Protein AF-R4URA1-F1 (afdb_monomer)

Sequence (269 aa):
MEIQQTHRKINRPLVSLALVGALVSITPQQSHAAFFTTVIIPAIVGGIATGTAAGTVSGLLGWGLKQAEEANKTPDKPEKVWRIQAGRGFNEFPNKEYDLYRSLLSSKIDGGWDWGNAARHYWVKGGQWNKLEVDMKDAVGTYKLSGLRNYTGGDLDVNMQKATLRLGQFNGNSFTSFKDSADRTTRVDFNAKNILIDNFLEINNRVGSGAGRKASSTVLTLQASEGITSGKNAEISLYDGATLNLASSSVKLMGNVWMGRLQYVGAYL

Organism: Helicobacter pylori (NCBI:txid210)

Secondary structure (DSSP, 8-state):
--------------------------------------------SEEEE--S-SSSHHHHHHHHHHHHHHHHPPPPPPS-EEEEE--TTSSS-TT-EEEHHHHTGGGTEEEEEETTTTEEEEEETT-TT-EEEEE-TT--SEEEE-----B--SEEEEEEEEEEEEE-SSS-EEE-----TT--EEEEEEEEEEEEE-SEEEESPPPTTSSSSPP-EEEEEEEEEEEEEE-TT-EEEEETTEEEEEEES-EE--SEEEEEE--STT---

Mean predicted aligned error: 11.61 Å

pLDDT: mean 78.41, std 25.23, range [24.77, 98.44]

Nearest PDB structures (foldseek):
  6nyf-assembly1_A  TM=9.888E-01  e=1.409E-23  Helicobacter pylori
  4nu2-assembly1_A  TM=2.533E-01  e=5.995E+00  Flavobacterium frigoris PS1
  3uyu-assembly1_A  TM=2.554E-01  e=6.630E+00  Leucosporidium sp. AY30

Radius of gyration: 20.63 Å; Cα contacts (8 Å, |Δi|>4): 636; chains: 1; bounding box: 45×83×51 Å

Foldseek 3Di:
DDDDDDDDDPPDPPPPDDDDFDFDDDDDDDDDDDDDPPPCPFRQRDKDAFDDDDDDPVRVVVRVVVVVVVVPDDAQQAPEEAEAEDDPPQQPDQADEEACCVPTVVVFKDWDADPQQRFIAIDGHPDQRAAYAYHQCNGHHEYEHADNEHHAHHEYHHAAAHYEYEQHDPHHHEHFHFDDPVLHEHEYEDAYQEYEQEAEYEYRAQGHQVRPTHTRAYEYEDHHAAEYEYDQHYEYAYAHRYMYTYHYPYYYYNYYYHHHPDRHPPPPD

InterPro domains:
  IPR003842 Vacuolating cytotoxin, beta-helical domain [PF02691] (87-269)
  IPR003842 Vacuolating cytotoxin, beta-helical domain [PR01656] (6-24)
  IPR003842 Vacuolating cytotoxin, beta-helical domain [PR01656] (34-60)
  IPR003842 Vacuolating cytotoxin, beta-helical domain [PR01656] (104-125)
  IPR003842 Vacuolating cytotoxin, beta-helical domain [PR01656] (155-180)
  IPR003842 Vacuolating cytotoxin, beta-helical domain [PR01656] (192-214)
  IPR003842 Vacuolating cytotoxin, beta-helical domain [PR01656] (219-246)
  IPR003842 Vacuolating cytotoxin, beta-helical domain [PR01656] (257-269)

Structure (mmCIF, N/CA/C/O backbone):
data_AF-R4URA1-F1
#
_entry.id   AF-R4URA1-F1
#
loop_
_atom_site.group_PDB
_atom_site.id
_atom_site.type_symbol
_atom_site.label_atom_id
_atom_site.label_alt_id
_atom_site.label_comp_id
_atom_site.label_asym_id
_atom_site.label_entity_id
_atom_site.label_seq_id
_atom_site.pdbx_PDB_ins_code
_atom_site.Cartn_x
_atom_site.Cartn_y
_atom_site.Cartn_z
_atom_site.occupancy
_atom_site.B_iso_or_equiv
_atom_site.auth_seq_id
_atom_site.auth_comp_id
_atom_site.auth_asym_id
_atom_site.auth_atom_id
_atom_site.pdbx_PDB_model_num
ATOM 1 N N . MET A 1 1 ? 6.337 -64.418 -15.451 1.00 40.88 1 MET A N 1
ATOM 2 C CA . MET A 1 1 ? 7.139 -63.245 -15.854 1.00 40.88 1 MET A CA 1
ATOM 3 C C . MET A 1 1 ? 6.404 -62.031 -15.305 1.00 40.88 1 MET A C 1
ATOM 5 O O . MET A 1 1 ? 5.444 -61.577 -15.911 1.00 40.88 1 MET A O 1
ATOM 9 N N . GLU A 1 2 ? 6.713 -61.655 -14.064 1.00 33.41 2 GLU A N 1
ATOM 10 C CA . GLU A 1 2 ? 6.005 -60.601 -13.327 1.00 33.41 2 GLU A CA 1
ATOM 11 C C . GLU A 1 2 ? 6.529 -59.223 -13.730 1.00 33.41 2 GLU A C 1
ATOM 13 O O . GLU A 1 2 ? 7.734 -58.975 -13.729 1.00 33.41 2 GLU A O 1
ATOM 18 N N . ILE A 1 3 ? 5.609 -58.327 -14.077 1.00 38.97 3 ILE A N 1
ATOM 19 C CA . ILE A 1 3 ? 5.895 -56.937 -14.421 1.00 38.97 3 ILE A CA 1
ATOM 20 C C . ILE A 1 3 ? 5.791 -56.128 -13.127 1.00 38.97 3 ILE A C 1
ATOM 22 O O . ILE A 1 3 ? 4.694 -55.892 -12.624 1.00 38.97 3 ILE A O 1
ATOM 26 N N . GLN A 1 4 ? 6.931 -55.707 -12.574 1.00 33.22 4 GLN A N 1
ATOM 27 C CA . GLN A 1 4 ? 6.948 -54.770 -11.453 1.00 33.22 4 GLN A CA 1
ATOM 28 C C . GLN A 1 4 ? 6.458 -53.387 -11.901 1.00 33.22 4 GLN A C 1
ATOM 30 O O . GLN A 1 4 ? 7.116 -52.697 -12.680 1.00 33.22 4 GLN A O 1
ATOM 35 N N . GLN A 1 5 ? 5.321 -52.954 -11.357 1.00 38.31 5 GLN A N 1
ATOM 36 C CA . GLN A 1 5 ? 4.883 -51.563 -11.411 1.00 38.31 5 GLN A CA 1
ATOM 37 C C . GLN A 1 5 ? 5.634 -50.748 -10.352 1.00 38.31 5 GLN A C 1
ATOM 39 O O . GLN A 1 5 ? 5.423 -50.898 -9.149 1.00 38.31 5 GLN A O 1
ATOM 44 N N . THR A 1 6 ? 6.518 -49.857 -10.793 1.00 33.16 6 THR A N 1
ATOM 45 C CA . THR A 1 6 ? 7.197 -48.897 -9.918 1.00 33.16 6 THR A CA 1
ATOM 46 C C . THR A 1 6 ? 6.274 -47.704 -9.654 1.00 33.16 6 THR A C 1
ATOM 48 O O . THR A 1 6 ? 6.106 -46.822 -10.495 1.00 33.16 6 THR A O 1
ATOM 51 N N . HIS A 1 7 ? 5.676 -47.646 -8.463 1.00 35.81 7 HIS A N 1
ATOM 52 C CA . HIS A 1 7 ? 4.976 -46.456 -7.979 1.00 35.81 7 HIS A CA 1
ATOM 53 C C . HIS A 1 7 ? 5.981 -45.315 -7.724 1.00 35.81 7 HIS A C 1
ATOM 55 O O . HIS A 1 7 ? 6.682 -45.302 -6.712 1.00 35.81 7 HIS A O 1
ATOM 61 N N . ARG A 1 8 ? 6.043 -44.313 -8.614 1.00 34.53 8 ARG A N 1
ATOM 62 C CA . ARG A 1 8 ? 6.726 -43.038 -8.326 1.00 34.53 8 ARG A CA 1
ATOM 63 C C . ARG A 1 8 ? 5.876 -42.207 -7.363 1.00 34.53 8 ARG A C 1
ATOM 65 O O . ARG A 1 8 ? 4.901 -41.571 -7.755 1.00 34.53 8 ARG A O 1
ATOM 72 N N . LYS A 1 9 ? 6.272 -42.202 -6.091 1.00 31.72 9 LYS A N 1
ATOM 73 C CA . LYS A 1 9 ? 5.779 -41.290 -5.050 1.00 31.72 9 LYS A CA 1
ATOM 74 C C . LYS A 1 9 ? 6.182 -39.855 -5.432 1.00 31.72 9 LYS A C 1
ATOM 76 O O . LYS A 1 9 ? 7.357 -39.504 -5.362 1.00 31.72 9 LYS A O 1
ATOM 81 N N . ILE A 1 10 ? 5.232 -39.029 -5.873 1.00 34.88 10 ILE A N 1
ATOM 82 C CA . ILE A 1 10 ? 5.455 -37.587 -6.048 1.00 34.88 10 ILE A CA 1
ATOM 83 C C . ILE A 1 10 ? 5.466 -36.968 -4.649 1.00 34.88 10 ILE A C 1
ATOM 85 O O . ILE A 1 10 ? 4.418 -36.668 -4.079 1.00 34.88 10 ILE A O 1
ATOM 89 N N . ASN A 1 11 ? 6.659 -36.800 -4.080 1.00 30.55 11 ASN A N 1
ATOM 90 C CA . ASN A 1 11 ? 6.848 -35.965 -2.901 1.00 30.55 11 ASN A CA 1
ATOM 91 C C . ASN A 1 11 ? 6.594 -34.509 -3.312 1.00 30.55 11 ASN A C 1
ATOM 93 O O . ASN A 1 11 ? 7.445 -33.873 -3.927 1.00 30.55 11 ASN A O 1
ATOM 97 N N . ARG A 1 12 ? 5.407 -33.981 -2.993 1.00 32.88 12 ARG A N 1
ATOM 98 C CA . ARG A 1 12 ? 5.168 -32.534 -2.971 1.00 32.88 12 ARG A CA 1
ATOM 99 C C . ARG A 1 12 ? 5.980 -31.961 -1.803 1.00 32.88 12 ARG A C 1
ATOM 101 O O . ARG A 1 12 ? 5.699 -32.356 -0.671 1.00 32.88 12 ARG A O 1
ATOM 108 N N . PRO A 1 13 ? 6.963 -31.070 -2.015 1.00 28.03 13 PRO A N 1
ATOM 109 C CA . PRO A 1 13 ? 7.591 -30.394 -0.896 1.00 28.03 13 PRO A CA 1
ATOM 110 C C . PRO A 1 13 ? 6.571 -29.407 -0.321 1.00 28.03 13 PRO A C 1
ATOM 112 O O . PRO A 1 13 ? 6.270 -28.375 -0.917 1.00 28.03 13 PRO A O 1
ATOM 115 N N . LEU A 1 14 ? 5.999 -29.750 0.832 1.00 28.39 14 LEU A N 1
ATOM 116 C CA . LEU A 1 14 ? 5.374 -28.777 1.720 1.00 28.39 14 LEU A CA 1
ATOM 117 C C . LEU A 1 14 ? 6.507 -27.902 2.269 1.00 28.39 14 LEU A C 1
ATOM 119 O O . LEU A 1 14 ? 7.195 -28.287 3.212 1.00 28.39 14 LEU A O 1
ATOM 123 N N . VAL A 1 15 ? 6.747 -26.754 1.637 1.00 26.84 15 VAL A N 1
ATOM 124 C CA . VAL A 1 15 ? 7.683 -25.747 2.146 1.00 26.84 15 VAL A CA 1
ATOM 125 C C . VAL A 1 15 ? 6.998 -25.033 3.309 1.00 26.84 15 VAL A C 1
ATOM 127 O O . VAL A 1 15 ? 6.263 -24.069 3.124 1.00 26.84 15 VAL A O 1
ATOM 130 N N . SER A 1 16 ? 7.202 -25.552 4.516 1.00 26.58 16 SER A N 1
ATOM 131 C CA . SER A 1 16 ? 6.921 -24.839 5.761 1.00 26.58 16 SER A CA 1
ATOM 132 C C . SER A 1 16 ? 8.149 -23.996 6.094 1.00 26.58 16 SER A C 1
ATOM 134 O O . SER A 1 16 ? 9.142 -24.540 6.574 1.00 26.58 16 SER A O 1
ATOM 136 N N . LEU A 1 17 ? 8.111 -22.690 5.817 1.00 32.09 17 LEU A N 1
ATOM 137 C CA . LEU A 1 17 ? 9.175 -21.769 6.222 1.00 32.09 17 LEU A CA 1
ATOM 138 C C . LEU A 1 17 ? 8.773 -21.061 7.521 1.00 32.09 17 LEU A C 1
ATOM 140 O O . LEU A 1 17 ? 7.713 -20.443 7.605 1.00 32.09 17 LEU A O 1
ATOM 144 N N . ALA A 1 18 ? 9.611 -21.226 8.542 1.00 30.00 18 ALA A N 1
ATOM 145 C CA . ALA A 1 18 ? 9.392 -20.748 9.897 1.00 30.00 18 ALA A CA 1
ATOM 146 C C . ALA A 1 18 ? 9.426 -19.213 9.980 1.00 30.00 18 ALA A C 1
ATOM 148 O O . ALA A 1 18 ? 10.325 -18.567 9.444 1.00 30.00 18 ALA A O 1
ATOM 149 N N . LEU A 1 19 ? 8.465 -18.648 10.712 1.00 28.17 19 LEU A N 1
ATOM 150 C CA . LEU A 1 19 ? 8.491 -17.267 11.181 1.00 28.17 19 LEU A CA 1
ATOM 151 C C . LEU A 1 19 ? 9.625 -17.134 12.211 1.00 28.17 19 LEU A C 1
ATOM 153 O O . LEU A 1 19 ? 9.475 -17.570 13.351 1.00 28.17 19 LEU A O 1
ATOM 157 N N . VAL A 1 20 ? 10.768 -16.571 11.819 1.00 28.72 20 VAL A N 1
ATOM 158 C CA . VAL A 1 20 ? 11.837 -16.219 12.765 1.00 28.72 20 VAL A CA 1
ATOM 159 C C . VAL A 1 20 ? 11.627 -14.771 13.189 1.00 28.72 20 VAL A C 1
ATOM 161 O O . VAL A 1 20 ? 11.927 -13.839 12.449 1.00 28.72 20 VAL A O 1
ATOM 164 N N . GLY A 1 21 ? 11.072 -14.597 14.388 1.00 28.28 21 GLY A N 1
ATOM 165 C CA . GLY A 1 21 ? 11.143 -13.334 15.109 1.00 28.28 21 GLY A CA 1
ATOM 166 C C . GLY A 1 21 ? 12.555 -13.130 15.654 1.00 28.28 21 GLY A C 1
ATOM 167 O O . GLY A 1 21 ? 13.117 -14.034 16.270 1.00 28.28 21 GLY A O 1
ATOM 168 N N . ALA A 1 22 ? 13.111 -11.938 15.460 1.00 25.92 22 ALA A N 1
ATOM 169 C CA . ALA A 1 22 ? 14.253 -11.464 16.226 1.00 25.92 22 ALA A CA 1
ATOM 170 C C . ALA A 1 22 ? 14.001 -10.008 16.633 1.00 25.92 22 ALA A C 1
ATOM 172 O O . ALA A 1 22 ? 13.867 -9.112 15.804 1.00 25.92 22 ALA A O 1
ATOM 173 N N . LEU A 1 23 ? 13.882 -9.835 17.944 1.00 28.58 23 LEU A N 1
ATOM 174 C CA . LEU A 1 23 ? 13.734 -8.596 18.688 1.00 28.58 23 LEU A CA 1
ATOM 175 C C . LEU A 1 23 ? 15.002 -7.735 18.533 1.00 28.58 23 LEU A C 1
ATOM 177 O O . LEU A 1 23 ? 16.099 -8.237 18.770 1.00 28.58 23 LEU A O 1
ATOM 181 N N . VAL A 1 24 ? 14.867 -6.436 18.254 1.00 27.09 24 VAL A N 1
ATOM 182 C CA . VAL A 1 24 ? 15.888 -5.449 18.646 1.00 27.09 24 VAL A CA 1
ATOM 183 C C . VAL A 1 24 ? 15.222 -4.422 19.551 1.00 27.09 24 VAL A C 1
ATOM 185 O O . VAL A 1 24 ? 14.517 -3.517 19.114 1.00 27.09 24 VAL A O 1
ATOM 188 N N . SER A 1 25 ? 15.424 -4.618 20.850 1.00 28.67 25 SER A N 1
ATOM 189 C CA . SER A 1 25 ? 15.178 -3.630 21.892 1.00 28.67 25 SER A CA 1
ATOM 190 C C . SER A 1 25 ? 16.262 -2.555 21.846 1.00 28.67 25 SER A C 1
ATOM 192 O O . SER A 1 25 ? 17.445 -2.886 21.910 1.00 28.67 25 SER A O 1
ATOM 194 N N . ILE A 1 26 ? 15.878 -1.282 21.852 1.00 29.59 26 ILE A N 1
ATOM 195 C CA . ILE A 1 26 ? 16.760 -0.201 22.304 1.00 29.59 26 ILE A CA 1
ATOM 196 C C . ILE A 1 26 ? 15.977 0.650 23.303 1.00 29.59 26 ILE A C 1
ATOM 198 O O . ILE A 1 26 ? 15.058 1.382 22.944 1.00 29.59 26 ILE A O 1
ATOM 202 N N . THR A 1 27 ? 16.298 0.482 24.586 1.00 31.23 27 THR A N 1
ATOM 203 C CA . THR A 1 27 ? 15.882 1.372 25.678 1.00 31.23 27 THR A CA 1
ATOM 204 C C . THR A 1 27 ? 16.497 2.769 25.509 1.00 31.23 27 THR A C 1
ATOM 206 O O . THR A 1 27 ? 17.572 2.891 24.920 1.00 31.23 27 THR A O 1
ATOM 209 N N . PRO A 1 28 ? 15.849 3.831 26.027 1.00 28.88 28 PRO A N 1
ATOM 210 C CA . PRO A 1 28 ? 16.211 5.210 25.731 1.00 28.88 28 PRO A CA 1
ATOM 211 C C . PRO A 1 28 ? 17.419 5.640 26.565 1.00 28.88 28 PRO A C 1
ATOM 213 O O . PRO A 1 28 ? 17.362 5.642 27.793 1.00 28.88 28 PRO A O 1
ATOM 216 N N . GLN A 1 29 ? 18.503 6.058 25.917 1.00 25.94 29 GLN A N 1
ATOM 217 C CA . GLN A 1 29 ? 19.538 6.810 26.613 1.00 25.94 29 GLN A CA 1
ATOM 218 C C . GLN A 1 29 ? 19.063 8.260 26.733 1.00 25.94 29 GLN A C 1
ATOM 220 O O . GLN A 1 29 ? 19.018 9.000 25.752 1.00 25.94 29 GLN A O 1
ATOM 225 N N . GLN A 1 30 ? 18.645 8.643 27.941 1.00 34.38 30 GLN A N 1
ATOM 226 C CA . GLN A 1 30 ? 18.434 10.040 28.298 1.00 34.38 30 GLN A CA 1
ATOM 227 C C . GLN A 1 30 ? 19.773 10.783 28.258 1.00 34.38 30 GLN A C 1
ATOM 229 O O . GLN A 1 30 ? 20.695 10.462 29.006 1.00 34.38 30 GLN A O 1
ATOM 234 N N . SER A 1 31 ? 19.839 11.836 27.455 1.00 27.91 31 SER A N 1
ATOM 235 C CA . SER A 1 31 ? 20.699 12.986 27.710 1.00 27.91 31 SER A CA 1
ATOM 236 C C . SER A 1 31 ? 20.006 14.242 27.184 1.00 27.91 31 SER A C 1
ATOM 238 O O . SER A 1 31 ? 19.417 14.272 26.105 1.00 27.91 31 SER A O 1
ATOM 240 N N . HIS A 1 32 ? 19.974 15.253 28.045 1.00 30.02 32 HIS A N 1
ATOM 241 C CA . HIS A 1 32 ? 19.229 16.488 27.874 1.00 30.02 32 HIS A CA 1
ATOM 242 C C . HIS A 1 32 ? 19.799 17.376 26.754 1.00 30.02 32 HIS A C 1
ATOM 244 O O . HIS A 1 32 ? 21.007 17.446 26.556 1.00 30.02 32 HIS A O 1
ATOM 250 N N . ALA A 1 33 ? 18.884 18.135 26.139 1.00 30.92 33 ALA A N 1
ATOM 251 C CA . ALA A 1 33 ? 19.102 19.356 25.360 1.00 30.92 33 ALA A CA 1
ATOM 252 C C . ALA A 1 33 ? 19.703 19.223 23.945 1.00 30.92 33 ALA A C 1
ATOM 254 O O . ALA A 1 33 ? 20.820 19.648 23.682 1.00 30.92 33 ALA A O 1
ATOM 255 N N . ALA A 1 34 ? 18.872 18.779 22.998 1.00 24.97 34 ALA A N 1
ATOM 256 C CA . ALA A 1 34 ? 18.704 19.427 21.692 1.00 24.97 34 ALA A CA 1
ATOM 257 C C . ALA A 1 34 ? 17.418 18.880 21.053 1.00 24.97 34 ALA A C 1
ATOM 259 O O . ALA A 1 34 ? 17.307 17.687 20.787 1.00 24.97 34 ALA A O 1
ATOM 260 N N . PHE A 1 35 ? 16.423 19.745 20.848 1.00 28.00 35 PHE A N 1
ATOM 261 C CA . PHE A 1 35 ? 15.197 19.424 20.119 1.00 28.00 35 PHE A CA 1
ATOM 262 C C . PHE A 1 35 ? 15.542 19.101 18.657 1.00 28.00 35 PHE A C 1
ATOM 264 O O . PHE A 1 35 ? 15.593 19.987 17.810 1.00 28.00 35 PHE A O 1
ATOM 271 N N . PHE A 1 36 ? 15.754 17.824 18.357 1.00 24.77 36 PHE A N 1
ATOM 272 C CA . PHE A 1 36 ? 15.589 17.275 17.020 1.00 24.77 36 PHE A CA 1
ATOM 273 C C . PHE A 1 36 ? 14.474 16.247 17.098 1.00 24.77 36 PHE A C 1
ATOM 275 O O . PHE A 1 36 ? 14.461 15.389 17.976 1.00 24.77 36 PHE A O 1
ATOM 282 N N . THR A 1 37 ? 13.500 16.394 16.209 1.00 25.14 37 THR A N 1
ATOM 283 C CA . THR A 1 37 ? 12.377 15.483 16.021 1.00 25.14 37 THR A CA 1
ATOM 284 C C . THR A 1 37 ? 12.911 14.081 15.755 1.00 25.14 37 THR A C 1
ATOM 286 O O . THR A 1 37 ? 13.259 13.745 14.624 1.00 25.14 37 THR A O 1
ATOM 289 N N . THR A 1 38 ? 13.008 13.278 16.810 1.00 25.20 38 THR A N 1
ATOM 290 C CA . THR A 1 38 ? 13.304 11.855 16.731 1.00 25.20 38 THR A CA 1
ATOM 291 C C . THR A 1 38 ? 12.223 11.228 15.864 1.00 25.20 38 THR A C 1
ATOM 293 O O . THR A 1 38 ? 11.054 11.194 16.248 1.00 25.20 38 THR A O 1
ATOM 296 N N . VAL A 1 39 ? 12.597 10.793 14.660 1.00 26.36 39 VAL A N 1
ATOM 297 C CA . VAL A 1 39 ? 11.764 9.928 13.828 1.00 26.36 39 VAL A CA 1
ATOM 298 C C . VAL A 1 39 ? 11.547 8.667 14.654 1.00 26.36 39 VAL A C 1
ATOM 300 O O . VAL A 1 39 ? 12.457 7.859 14.824 1.00 26.36 39 VAL A O 1
ATOM 303 N N . ILE A 1 40 ? 10.372 8.565 15.273 1.00 29.06 40 ILE A N 1
ATOM 304 C CA . ILE A 1 40 ? 9.958 7.388 16.026 1.00 29.06 40 ILE A CA 1
ATOM 305 C C . ILE A 1 40 ? 9.781 6.291 14.984 1.00 29.06 40 ILE A C 1
ATOM 307 O O . ILE A 1 40 ? 8.731 6.206 14.357 1.00 29.06 40 ILE A O 1
ATOM 311 N N . ILE A 1 41 ? 10.819 5.485 14.768 1.00 32.91 41 ILE A N 1
ATOM 312 C CA . ILE A 1 41 ? 10.675 4.175 14.141 1.00 32.91 41 ILE A CA 1
ATOM 313 C C . ILE A 1 41 ? 9.882 3.355 15.164 1.00 32.91 41 ILE A C 1
ATOM 315 O O . ILE A 1 41 ? 10.413 3.076 16.244 1.00 32.91 41 ILE A O 1
ATOM 319 N N . PRO A 1 42 ? 8.599 3.026 14.925 1.00 31.44 42 PRO A N 1
ATOM 320 C CA . PRO A 1 42 ? 7.887 2.150 15.836 1.00 31.44 42 PRO A CA 1
ATOM 321 C C . PRO A 1 42 ? 8.611 0.807 15.838 1.00 31.44 42 PRO A C 1
ATOM 323 O O . PRO A 1 42 ? 9.020 0.340 14.777 1.00 31.44 42 PRO A O 1
ATOM 326 N N . ALA A 1 43 ? 8.776 0.200 17.013 1.00 32.31 43 ALA A N 1
ATOM 327 C CA . ALA A 1 43 ? 9.368 -1.124 17.159 1.00 32.31 43 ALA A CA 1
ATOM 328 C C . ALA A 1 43 ? 8.730 -2.095 16.147 1.00 32.31 43 ALA A C 1
ATOM 330 O O . ALA A 1 43 ? 7.554 -2.447 16.262 1.00 32.31 43 ALA A O 1
ATOM 331 N N . ILE A 1 44 ? 9.490 -2.464 15.113 1.00 40.34 44 ILE A N 1
ATOM 332 C CA . ILE A 1 44 ? 9.059 -3.399 14.077 1.00 40.34 44 ILE A CA 1
ATOM 333 C C . ILE A 1 44 ? 8.986 -4.769 14.747 1.00 40.34 44 ILE A C 1
ATOM 335 O O . ILE A 1 44 ? 10.002 -5.319 15.162 1.00 40.34 44 ILE A O 1
ATOM 339 N N . VAL A 1 45 ? 7.773 -5.303 14.892 1.00 34.66 45 VAL A N 1
ATOM 340 C CA . VAL A 1 45 ? 7.538 -6.612 15.527 1.00 34.66 45 VAL A CA 1
ATOM 341 C C . VAL A 1 45 ? 7.822 -7.757 14.538 1.00 34.66 45 VAL A C 1
ATOM 343 O O . VAL A 1 45 ? 8.122 -8.874 14.951 1.00 34.66 45 VAL A O 1
ATOM 346 N N . GLY A 1 46 ? 7.828 -7.473 13.230 1.00 40.38 46 GLY A N 1
ATOM 347 C CA . GLY A 1 46 ? 8.354 -8.357 12.191 1.00 40.38 46 GLY A CA 1
ATOM 348 C C . GLY A 1 46 ? 8.442 -7.658 10.832 1.00 40.38 46 GLY A C 1
ATOM 349 O O . GLY A 1 46 ? 7.521 -6.940 10.445 1.00 40.38 46 GLY A O 1
ATOM 350 N N . GLY A 1 47 ? 9.550 -7.861 10.115 1.00 39.88 47 GLY A N 1
ATOM 351 C CA . GLY A 1 47 ? 9.762 -7.373 8.749 1.00 39.88 47 GLY A CA 1
ATOM 352 C C . GLY A 1 47 ? 10.085 -8.536 7.812 1.00 39.88 47 GLY A C 1
ATOM 353 O O . GLY A 1 47 ? 10.981 -9.328 8.098 1.00 39.88 47 GLY A O 1
ATOM 354 N N . ILE A 1 48 ? 9.353 -8.658 6.707 1.00 54.25 48 ILE A N 1
ATOM 355 C CA . ILE A 1 48 ? 9.593 -9.658 5.662 1.00 54.25 48 ILE A CA 1
ATOM 356 C C . ILE A 1 48 ? 10.205 -8.938 4.463 1.00 54.25 48 ILE A C 1
ATOM 358 O O . ILE A 1 48 ? 9.510 -8.174 3.803 1.00 54.25 48 ILE A O 1
ATOM 362 N N . ALA A 1 49 ? 11.478 -9.191 4.169 1.00 49.75 49 ALA A N 1
ATOM 363 C CA . ALA A 1 49 ? 12.142 -8.717 2.954 1.00 49.75 49 ALA A CA 1
ATOM 364 C C . ALA A 1 49 ? 12.364 -9.884 1.980 1.00 49.75 49 ALA A C 1
ATOM 366 O O . ALA A 1 49 ? 12.534 -11.027 2.408 1.00 49.75 49 ALA A O 1
ATOM 367 N N . THR A 1 50 ? 12.392 -9.628 0.673 1.00 50.62 50 THR A N 1
ATOM 368 C CA . THR A 1 50 ? 12.706 -10.645 -0.352 1.00 50.62 50 THR A CA 1
ATOM 369 C C . THR A 1 50 ? 14.003 -10.324 -1.097 1.00 50.62 50 THR A C 1
ATOM 371 O O . THR A 1 50 ? 14.213 -9.177 -1.479 1.00 50.62 50 THR A O 1
ATOM 374 N N . GLY A 1 51 ? 14.837 -11.341 -1.360 1.00 42.66 51 GLY A N 1
ATOM 375 C CA . GLY A 1 51 ? 16.050 -11.235 -2.181 1.00 42.66 51 GLY A CA 1
ATOM 376 C C . GLY A 1 51 ? 16.666 -12.606 -2.513 1.00 42.66 51 GLY A C 1
ATOM 377 O O . GLY A 1 51 ? 16.660 -13.497 -1.672 1.00 42.66 51 GLY A O 1
ATOM 378 N N . THR A 1 52 ? 17.135 -12.762 -3.760 1.00 38.06 52 THR A N 1
ATOM 379 C CA . THR A 1 52 ? 17.916 -13.872 -4.376 1.00 38.06 52 THR A CA 1
ATOM 380 C C . THR A 1 52 ? 18.019 -15.226 -3.637 1.00 38.06 52 THR A C 1
ATOM 382 O O . THR A 1 52 ? 18.852 -15.398 -2.754 1.00 38.06 52 THR A O 1
ATOM 385 N N . ALA A 1 53 ? 17.233 -16.182 -4.156 1.00 41.50 53 ALA A N 1
ATOM 386 C CA . ALA A 1 53 ? 17.350 -17.651 -4.199 1.00 41.50 53 ALA A CA 1
ATOM 387 C C . ALA A 1 53 ? 17.647 -18.468 -2.917 1.00 41.50 53 ALA A C 1
ATOM 389 O O . ALA A 1 53 ? 18.682 -18.378 -2.261 1.00 41.50 53 ALA A O 1
ATOM 390 N N . ALA A 1 54 ? 16.719 -19.391 -2.662 1.00 38.34 54 ALA A N 1
ATOM 391 C CA . ALA A 1 54 ? 16.681 -20.348 -1.569 1.00 38.34 54 ALA A CA 1
ATOM 392 C C . ALA A 1 54 ? 17.786 -21.426 -1.617 1.00 38.34 54 ALA A C 1
ATOM 394 O O . ALA A 1 54 ? 18.113 -21.954 -2.678 1.00 38.34 54 ALA A O 1
ATOM 395 N N . GLY A 1 55 ? 18.256 -21.839 -0.431 1.00 40.06 55 GLY A N 1
ATOM 396 C CA . GLY A 1 55 ? 18.791 -23.189 -0.188 1.00 40.06 55 GLY A CA 1
ATOM 397 C C . GLY A 1 55 ? 20.273 -23.319 0.177 1.00 40.06 55 GLY A C 1
ATOM 398 O O . GLY A 1 55 ? 20.689 -24.411 0.554 1.00 40.06 55 GLY A O 1
ATOM 399 N N . THR A 1 56 ? 21.073 -22.252 0.117 1.00 42.12 56 THR A N 1
ATOM 400 C CA . THR A 1 56 ? 22.498 -22.284 0.503 1.00 42.12 56 THR A CA 1
ATOM 401 C C . THR A 1 56 ? 22.800 -21.254 1.591 1.00 42.12 56 THR A C 1
ATOM 403 O O . THR A 1 56 ? 22.143 -20.217 1.677 1.00 42.12 56 THR A O 1
ATOM 406 N N . VAL A 1 57 ? 23.816 -21.517 2.422 1.00 42.78 57 VAL A N 1
ATOM 407 C CA . VAL A 1 57 ? 24.299 -20.571 3.451 1.00 42.78 57 VAL A CA 1
ATOM 408 C C . VAL A 1 57 ? 24.633 -19.206 2.822 1.00 42.78 57 VAL A C 1
ATOM 410 O O . VAL A 1 57 ? 24.337 -18.168 3.405 1.00 42.78 57 VAL A O 1
ATOM 413 N N . SER A 1 58 ? 25.146 -19.194 1.586 1.00 46.66 58 SER A N 1
ATOM 414 C CA . SER A 1 58 ? 25.424 -17.979 0.809 1.00 46.66 58 SER A CA 1
ATOM 415 C C . SER A 1 58 ? 24.168 -17.194 0.408 1.00 46.66 58 SER A C 1
ATOM 417 O O . SER A 1 58 ? 24.206 -15.967 0.417 1.00 46.66 58 SER A O 1
ATOM 419 N N . GLY A 1 59 ? 23.052 -17.865 0.098 1.00 55.38 59 GLY A N 1
ATOM 420 C CA . GLY A 1 59 ? 21.773 -17.206 -0.199 1.00 55.38 59 GLY A CA 1
ATOM 421 C C . GLY A 1 59 ? 21.173 -16.512 1.026 1.00 55.38 59 GLY A C 1
ATOM 422 O O . GLY A 1 59 ? 20.711 -15.379 0.930 1.00 55.38 59 GLY A O 1
ATOM 423 N N . LEU A 1 60 ? 21.272 -17.136 2.206 1.00 55.28 60 LEU A N 1
ATOM 424 C CA . LEU A 1 60 ? 20.847 -16.529 3.476 1.00 55.28 60 LEU A CA 1
ATOM 425 C C . LEU A 1 60 ? 21.717 -15.326 3.869 1.00 55.28 60 LEU A C 1
ATOM 427 O O . LEU A 1 60 ? 21.189 -14.321 4.336 1.00 55.28 60 LEU A O 1
ATOM 431 N N . LEU A 1 61 ? 23.033 -15.398 3.639 1.00 54.81 61 LEU A N 1
ATOM 432 C CA . LEU A 1 61 ? 23.941 -14.264 3.843 1.00 54.81 61 LEU A CA 1
ATOM 433 C C . LEU A 1 61 ? 23.638 -13.116 2.869 1.00 54.81 61 LEU A C 1
ATOM 435 O O . LEU 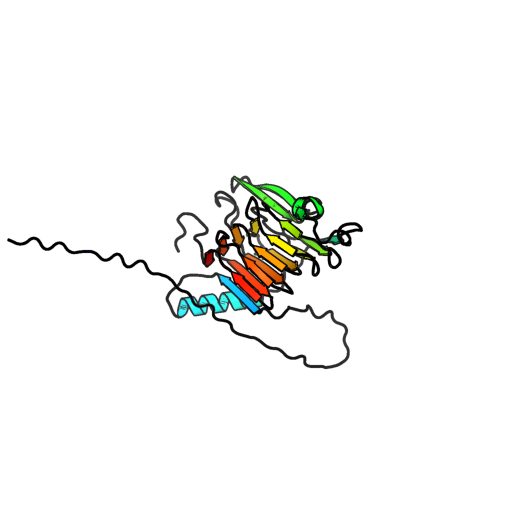A 1 61 ? 23.567 -11.965 3.288 1.00 54.81 61 LEU A O 1
ATOM 439 N N . GLY A 1 62 ? 23.401 -13.421 1.589 1.00 61.88 62 GLY A N 1
ATOM 440 C CA . GLY A 1 62 ? 23.014 -12.426 0.586 1.00 61.88 62 GLY A CA 1
ATOM 441 C C . GLY A 1 62 ? 21.665 -11.767 0.888 1.00 61.88 62 GLY A C 1
ATOM 442 O O . GLY A 1 62 ? 21.525 -10.555 0.740 1.00 61.88 62 GLY A O 1
ATOM 443 N N . TRP A 1 63 ? 20.690 -12.542 1.366 1.00 63.66 63 TRP A N 1
ATOM 444 C CA . TRP A 1 63 ? 19.409 -12.027 1.845 1.00 63.66 63 TRP A CA 1
ATOM 445 C C . TRP A 1 63 ? 19.575 -11.129 3.077 1.00 63.66 63 TRP A C 1
ATOM 447 O O . TRP A 1 63 ? 19.052 -10.018 3.087 1.00 63.66 63 TRP A O 1
ATOM 457 N N . GLY A 1 64 ? 20.349 -11.565 4.077 1.00 57.56 64 GLY A N 1
ATOM 458 C CA . GLY A 1 64 ? 20.600 -10.788 5.294 1.00 57.56 64 GLY A CA 1
ATOM 459 C C . GLY A 1 64 ? 21.323 -9.467 5.018 1.00 57.56 64 GLY A C 1
ATOM 460 O O . GLY A 1 64 ? 20.963 -8.441 5.588 1.00 57.56 64 GLY A O 1
ATOM 461 N N . LEU A 1 65 ? 22.288 -9.464 4.091 1.00 65.94 65 LEU A N 1
ATOM 462 C CA . LEU A 1 65 ? 22.968 -8.246 3.638 1.00 65.94 65 LEU A CA 1
ATOM 4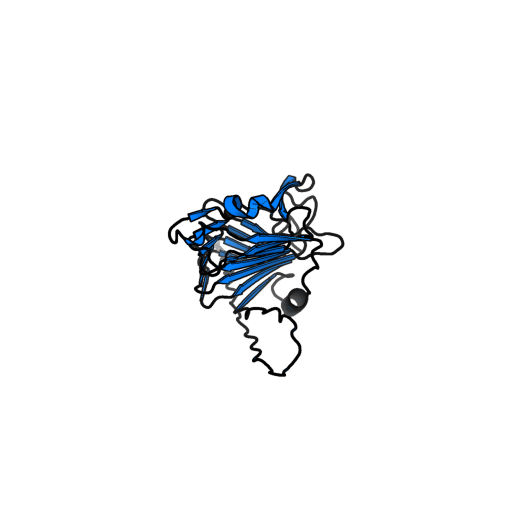63 C C . LEU A 1 65 ? 22.006 -7.285 2.932 1.00 65.94 65 LEU A C 1
ATOM 465 O O . LEU A 1 65 ? 21.979 -6.110 3.281 1.00 65.94 65 LEU A O 1
ATOM 469 N N . LYS A 1 66 ? 21.177 -7.778 2.002 1.00 67.44 66 LYS A N 1
ATOM 470 C CA . LYS A 1 66 ? 20.167 -6.955 1.313 1.00 67.44 66 LYS A CA 1
ATOM 471 C C . LYS A 1 66 ? 19.122 -6.394 2.271 1.00 67.44 66 LYS A C 1
ATOM 473 O O . LYS A 1 66 ? 18.734 -5.240 2.142 1.00 67.44 66 LYS A O 1
ATOM 478 N N . GLN A 1 67 ? 18.679 -7.192 3.242 1.00 67.06 67 GLN A N 1
ATOM 479 C CA . GLN A 1 67 ? 17.743 -6.729 4.260 1.00 67.06 67 GLN A CA 1
ATOM 480 C C . GLN A 1 67 ? 18.374 -5.634 5.127 1.00 67.06 67 GLN A C 1
ATOM 482 O O . GLN A 1 67 ? 17.723 -4.629 5.393 1.00 67.06 67 GLN A O 1
ATOM 487 N N . ALA A 1 68 ? 19.632 -5.801 5.543 1.00 64.62 68 ALA A N 1
ATOM 488 C CA . ALA A 1 68 ? 20.354 -4.781 6.296 1.00 64.62 68 ALA A CA 1
ATOM 489 C C . ALA A 1 68 ? 20.587 -3.509 5.465 1.00 64.62 68 ALA A C 1
ATOM 491 O O . ALA A 1 68 ? 20.466 -2.407 5.990 1.00 64.62 68 ALA A O 1
ATOM 492 N N . GLU A 1 69 ? 20.893 -3.641 4.175 1.00 69.50 69 GLU A N 1
ATOM 493 C CA . GLU A 1 69 ? 21.055 -2.514 3.255 1.00 69.50 69 GLU A CA 1
ATOM 494 C C . GLU A 1 69 ? 19.746 -1.730 3.085 1.00 69.50 69 GLU A C 1
ATOM 496 O O . GLU A 1 69 ? 19.726 -0.521 3.306 1.00 69.50 69 GLU A O 1
ATOM 501 N N . GLU A 1 70 ? 18.638 -2.412 2.780 1.00 68.56 70 GLU A N 1
ATOM 502 C CA . GLU A 1 70 ? 17.308 -1.799 2.654 1.00 68.56 70 GLU A CA 1
ATOM 503 C C . GLU A 1 70 ? 16.841 -1.168 3.976 1.00 68.56 70 GLU A C 1
ATOM 505 O O . GLU A 1 70 ? 16.339 -0.044 3.975 1.00 68.56 70 GLU A O 1
ATOM 510 N N . ALA A 1 71 ? 17.053 -1.836 5.116 1.00 67.75 71 ALA A N 1
ATOM 511 C CA . ALA A 1 71 ? 16.684 -1.307 6.431 1.00 67.75 71 ALA A CA 1
ATOM 512 C C . ALA A 1 71 ? 17.492 -0.058 6.825 1.00 67.75 71 ALA A C 1
ATOM 514 O O . ALA A 1 71 ? 16.979 0.805 7.537 1.00 67.75 71 ALA A O 1
ATOM 515 N N . ASN A 1 72 ? 18.737 0.051 6.354 1.00 66.38 72 ASN A N 1
ATOM 516 C CA . ASN A 1 72 ? 19.612 1.193 6.618 1.00 66.38 72 ASN A CA 1
ATOM 517 C C . ASN A 1 72 ? 19.517 2.290 5.543 1.00 66.38 72 ASN A C 1
ATOM 519 O O . ASN A 1 72 ? 20.116 3.357 5.708 1.00 66.38 72 ASN A O 1
ATOM 523 N N . LYS A 1 73 ? 18.776 2.065 4.450 1.00 74.25 73 LYS A N 1
ATOM 524 C CA . LYS A 1 73 ? 18.600 3.051 3.380 1.00 74.25 73 LYS A CA 1
ATOM 525 C C . LYS A 1 73 ? 17.745 4.211 3.881 1.00 74.25 73 LYS A C 1
ATOM 527 O O . LYS A 1 73 ? 16.568 4.049 4.215 1.00 74.25 73 LYS A O 1
ATOM 532 N N . THR A 1 74 ? 18.322 5.410 3.885 1.00 77.12 74 THR A N 1
ATOM 533 C CA . THR A 1 74 ? 17.587 6.632 4.217 1.00 77.12 74 THR A CA 1
ATOM 534 C C . THR A 1 74 ? 16.417 6.832 3.246 1.00 77.12 74 THR A C 1
ATOM 536 O O . THR A 1 74 ? 16.562 6.568 2.048 1.00 77.12 74 THR A O 1
ATOM 539 N N . PRO A 1 75 ? 15.241 7.284 3.727 1.00 82.06 75 PRO A N 1
ATOM 540 C CA . PRO A 1 75 ? 14.148 7.655 2.843 1.00 82.06 75 PRO A CA 1
ATOM 541 C C . PRO A 1 75 ? 14.580 8.671 1.791 1.00 82.06 75 PRO A C 1
ATOM 543 O O . PRO A 1 75 ? 15.294 9.632 2.095 1.00 82.06 75 PRO A O 1
ATOM 546 N N . ASP A 1 76 ? 14.139 8.447 0.556 1.00 84.94 76 ASP A N 1
ATOM 547 C CA . ASP A 1 76 ? 14.408 9.348 -0.555 1.00 84.94 76 ASP A CA 1
ATOM 548 C C . ASP A 1 76 ? 13.804 10.723 -0.246 1.00 84.94 76 ASP A C 1
ATOM 550 O O . ASP A 1 76 ? 12.653 10.832 0.177 1.00 84.94 76 ASP A O 1
ATOM 554 N N . LYS A 1 77 ? 14.570 11.803 -0.439 1.00 90.12 77 LYS A N 1
ATOM 555 C CA . LYS A 1 77 ? 14.059 13.155 -0.185 1.00 90.12 77 LYS A CA 1
ATOM 556 C C . LYS A 1 77 ? 12.982 13.491 -1.230 1.00 90.12 77 LYS A C 1
ATOM 558 O O . LYS A 1 77 ? 13.327 13.581 -2.412 1.00 90.12 77 LYS A O 1
ATOM 563 N N . PRO A 1 78 ? 11.718 13.735 -0.832 1.00 92.62 78 PRO A N 1
ATOM 564 C CA . PRO A 1 78 ? 10.675 14.080 -1.786 1.00 92.62 78 PRO A CA 1
ATOM 565 C C . PRO A 1 78 ? 10.885 15.500 -2.320 1.00 92.62 78 PRO A C 1
ATOM 567 O O . PRO A 1 78 ? 11.280 16.397 -1.570 1.00 92.62 78 PRO A O 1
ATOM 570 N N . GLU A 1 79 ? 10.572 15.736 -3.596 1.00 94.69 79 GLU A N 1
ATOM 571 C CA . GLU A 1 79 ? 10.606 17.103 -4.146 1.00 94.69 79 GLU A CA 1
ATOM 572 C C . GLU A 1 79 ? 9.460 17.950 -3.590 1.00 94.69 79 GLU A C 1
ATOM 574 O O . GLU A 1 79 ? 9.623 19.138 -3.302 1.00 94.69 79 GLU A O 1
ATOM 579 N N . LYS A 1 80 ? 8.292 17.329 -3.401 1.00 96.88 80 LYS A N 1
ATOM 580 C CA . LYS A 1 80 ? 7.111 17.974 -2.840 1.00 96.88 80 LYS A CA 1
ATOM 581 C C . LYS A 1 80 ? 6.383 17.061 -1.870 1.00 96.88 80 LYS A C 1
ATOM 583 O O . LYS A 1 80 ? 6.215 15.872 -2.125 1.00 96.88 80 LYS A O 1
ATOM 588 N N . VAL A 1 81 ? 5.876 17.658 -0.792 1.00 97.69 81 VAL A N 1
ATOM 589 C CA . VAL A 1 81 ? 5.009 16.987 0.181 1.00 97.69 81 VAL A CA 1
ATOM 590 C C . VAL A 1 81 ? 3.600 17.561 0.087 1.00 97.69 81 VAL A C 1
ATOM 592 O O . VAL A 1 81 ? 3.368 18.741 0.361 1.00 97.69 81 VAL A O 1
ATOM 595 N N . TRP A 1 82 ? 2.651 16.726 -0.318 1.00 97.75 82 TRP A N 1
ATOM 596 C CA . TRP A 1 82 ? 1.226 17.016 -0.287 1.00 97.75 82 TRP A CA 1
ATOM 597 C C . TRP A 1 82 ? 0.640 16.585 1.047 1.00 97.75 82 TRP A C 1
ATOM 599 O O . TRP A 1 82 ? 0.979 15.524 1.558 1.00 97.75 82 TRP A O 1
ATOM 609 N N . ARG A 1 83 ? -0.270 17.395 1.590 1.00 97.12 83 ARG A N 1
ATOM 610 C CA . ARG A 1 83 ? -0.947 17.099 2.851 1.00 97.12 83 ARG A CA 1
ATOM 611 C C . ARG A 1 83 ? -2.451 17.132 2.675 1.00 97.12 83 ARG A C 1
ATOM 613 O O . ARG A 1 83 ? -2.980 18.047 2.041 1.00 97.12 83 ARG A O 1
ATOM 620 N N . ILE A 1 84 ? -3.116 16.138 3.241 1.00 93.88 84 ILE A N 1
ATOM 621 C CA . ILE A 1 84 ? -4.564 16.079 3.392 1.00 93.88 84 ILE A CA 1
ATOM 622 C C . ILE A 1 84 ? -4.843 15.942 4.880 1.00 93.88 84 ILE A C 1
ATOM 624 O O . ILE A 1 84 ? -4.302 15.059 5.535 1.00 93.88 84 ILE A O 1
ATOM 628 N N . GLN A 1 85 ? -5.712 16.797 5.401 1.00 90.44 85 GLN A N 1
ATOM 629 C CA . GLN A 1 85 ? -6.257 16.646 6.740 1.00 90.44 85 GLN A CA 1
ATOM 630 C C . GLN A 1 85 ? -7.731 16.278 6.599 1.00 90.44 85 GLN A C 1
ATOM 632 O O . GLN A 1 85 ? -8.481 16.989 5.924 1.00 90.44 85 GLN A O 1
ATOM 637 N N . ALA A 1 86 ? -8.147 15.158 7.189 1.00 81.44 86 ALA A N 1
ATOM 638 C CA . ALA A 1 86 ? -9.557 14.791 7.197 1.00 81.44 86 ALA A CA 1
ATOM 639 C C . ALA A 1 86 ? -10.350 15.835 8.003 1.00 81.44 86 ALA A C 1
ATOM 641 O O . ALA A 1 86 ? -10.058 16.094 9.169 1.00 81.44 86 ALA A O 1
ATOM 642 N N . GLY A 1 87 ? -11.323 16.476 7.350 1.00 73.38 87 GLY A N 1
ATOM 643 C CA . GLY A 1 87 ? -12.161 17.514 7.954 1.00 73.38 87 GLY A CA 1
ATOM 644 C C . GLY A 1 87 ? -13.270 16.966 8.861 1.00 73.38 87 GLY A C 1
ATOM 645 O O . GLY A 1 87 ? -13.380 15.760 9.094 1.00 73.38 87 GLY A O 1
ATOM 646 N N . ARG A 1 88 ? -14.133 17.872 9.347 1.00 67.75 88 ARG A N 1
ATOM 647 C CA . ARG A 1 88 ? -15.331 17.520 10.134 1.00 67.75 88 ARG A CA 1
ATOM 648 C C . ARG A 1 88 ? -16.226 16.542 9.356 1.00 67.75 88 ARG A C 1
ATOM 650 O O . ARG A 1 88 ? -16.429 16.724 8.157 1.00 67.75 88 ARG A O 1
ATOM 657 N N . GLY A 1 89 ? -16.738 15.516 10.041 1.00 74.00 89 GLY A N 1
ATOM 658 C CA . GLY A 1 89 ? -17.642 14.496 9.488 1.00 74.00 89 GLY A CA 1
ATOM 659 C C . GLY A 1 89 ? -17.051 13.080 9.411 1.00 74.00 89 GLY A C 1
ATOM 660 O O . GLY A 1 89 ? -17.798 12.105 9.463 1.00 74.00 89 GLY A O 1
ATOM 661 N N . PHE A 1 90 ? -15.722 12.930 9.369 1.00 81.06 90 PHE A N 1
ATOM 662 C CA . PHE A 1 90 ? -15.057 11.614 9.436 1.00 81.06 90 PHE A CA 1
ATOM 663 C C . PHE A 1 90 ? -14.905 11.080 10.873 1.00 81.06 90 PHE A C 1
ATOM 665 O O . PHE A 1 90 ? -14.635 9.898 11.075 1.00 81.06 90 PHE A O 1
ATOM 672 N N . ASN A 1 91 ? -15.090 11.941 11.874 1.00 82.50 91 ASN A N 1
ATOM 673 C CA . ASN A 1 91 ? -14.965 11.651 13.305 1.00 82.50 91 ASN A CA 1
ATOM 674 C C . ASN A 1 91 ? -16.309 11.359 14.007 1.00 82.50 91 ASN A C 1
ATOM 676 O O . ASN A 1 91 ? -16.317 11.005 15.181 1.00 82.50 91 ASN A O 1
ATOM 680 N N . GLU A 1 92 ? -17.438 11.495 13.308 1.00 81.75 92 GLU A N 1
ATOM 681 C CA . GLU A 1 92 ? -18.778 11.429 13.919 1.00 81.75 92 GLU A CA 1
ATOM 682 C C . GLU A 1 92 ? -19.451 10.055 13.783 1.00 81.75 92 GLU A C 1
ATOM 684 O O . GLU A 1 92 ? -20.294 9.693 14.601 1.00 81.75 92 GLU A O 1
ATOM 689 N N . PHE A 1 93 ? -19.079 9.261 12.771 1.00 86.94 93 PHE A N 1
ATOM 690 C CA . PHE A 1 93 ? -19.798 8.031 12.413 1.00 86.94 93 PHE A CA 1
ATOM 691 C C . PHE A 1 93 ? -18.923 6.772 12.561 1.00 86.94 93 PHE A C 1
ATOM 693 O O . PHE A 1 93 ? -18.338 6.315 11.575 1.00 86.94 93 PHE A O 1
ATOM 700 N N . PRO A 1 94 ? -18.852 6.158 13.759 1.00 87.00 94 PRO A N 1
ATOM 701 C CA . PRO A 1 94 ? -17.945 5.040 14.048 1.00 87.00 94 PRO A CA 1
ATOM 702 C C . PRO A 1 94 ? -18.293 3.728 13.336 1.00 87.00 94 PRO A C 1
ATOM 704 O O . PRO A 1 94 ? -17.432 2.864 13.208 1.00 87.00 94 PRO A O 1
ATOM 707 N N . ASN A 1 95 ? -19.526 3.577 12.849 1.00 90.19 95 ASN A N 1
ATOM 708 C CA . ASN A 1 95 ? -19.985 2.370 12.150 1.00 90.19 95 ASN A CA 1
ATOM 709 C C . ASN A 1 95 ? -20.080 2.560 10.630 1.00 90.19 95 ASN A C 1
ATOM 711 O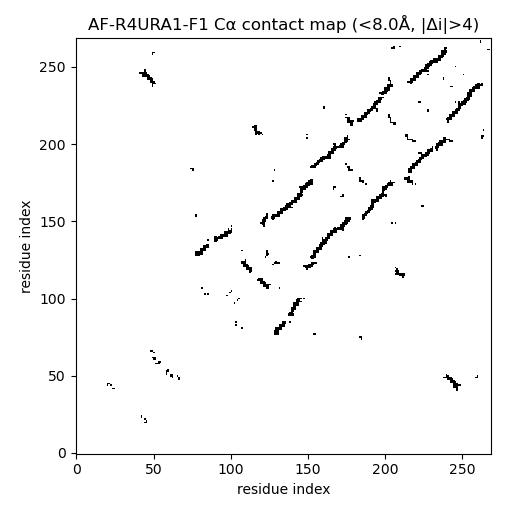 O . ASN A 1 95 ? -20.554 1.674 9.923 1.00 90.19 95 ASN A O 1
ATOM 715 N N . LYS A 1 96 ? -19.678 3.728 10.115 1.00 92.81 96 LYS A N 1
ATOM 716 C CA . LYS A 1 96 ? -19.756 4.017 8.686 1.00 92.81 96 LYS A CA 1
ATOM 717 C C . LYS A 1 96 ? -18.550 3.437 7.957 1.00 92.81 96 LYS A C 1
ATOM 719 O O . LYS A 1 96 ? -17.422 3.462 8.454 1.00 92.81 96 LYS A O 1
ATOM 724 N N . GLU A 1 97 ? -18.811 2.923 6.763 1.00 93.50 97 GLU A N 1
ATOM 725 C CA . GLU A 1 97 ? -17.780 2.470 5.842 1.00 93.50 97 GLU A CA 1
ATOM 726 C C . GLU A 1 97 ? -17.514 3.553 4.789 1.00 93.50 97 GLU A C 1
ATOM 728 O O . GLU A 1 97 ? -18.446 4.104 4.200 1.00 93.50 97 GLU A O 1
ATOM 733 N N . TYR A 1 98 ? -16.241 3.844 4.543 1.00 94.06 98 TYR A N 1
ATOM 734 C CA . TYR A 1 98 ? -15.782 4.855 3.596 1.00 94.06 98 TYR A CA 1
ATOM 735 C C . TYR A 1 98 ? -14.875 4.225 2.540 1.00 94.06 98 TYR A C 1
ATOM 737 O O . TYR A 1 98 ? -14.115 3.302 2.833 1.00 94.06 98 TYR A O 1
ATOM 745 N N . ASP A 1 99 ? -14.918 4.747 1.317 1.00 95.56 99 ASP A N 1
ATOM 746 C CA . ASP A 1 99 ? -13.933 4.434 0.280 1.00 95.56 99 ASP A CA 1
ATOM 747 C C . ASP A 1 99 ? -12.749 5.397 0.437 1.00 95.56 99 ASP A C 1
ATOM 749 O O . ASP A 1 99 ? -12.847 6.576 0.099 1.00 95.56 99 ASP A O 1
ATOM 753 N N . LEU A 1 100 ? -11.632 4.904 0.979 1.00 95.62 100 LEU A N 1
ATOM 754 C CA . LEU A 1 100 ? -10.448 5.713 1.276 1.00 95.62 100 LEU A CA 1
ATOM 755 C C . LEU A 1 100 ? -9.901 6.397 0.019 1.00 95.62 100 LEU A C 1
ATOM 757 O O . LEU A 1 100 ? -9.497 7.562 0.066 1.00 95.62 100 LEU A O 1
ATOM 761 N N . TYR A 1 101 ? -9.910 5.682 -1.110 1.00 95.56 101 TYR A N 1
ATOM 762 C CA . TYR A 1 101 ? -9.390 6.215 -2.357 1.00 95.56 101 TYR A CA 1
ATOM 763 C C . TYR A 1 101 ? -10.260 7.365 -2.849 1.00 95.56 101 TYR A C 1
ATOM 765 O O . TYR A 1 101 ? -9.757 8.469 -3.038 1.00 95.56 101 TYR A O 1
ATOM 773 N N . ARG A 1 102 ? -11.568 7.135 -3.009 1.00 93.56 102 ARG A N 1
ATOM 774 C CA . ARG A 1 102 ? -12.484 8.158 -3.539 1.00 93.56 102 ARG A CA 1
ATOM 775 C C . ARG A 1 102 ? -12.668 9.343 -2.601 1.00 93.56 102 ARG A C 1
ATOM 777 O O . ARG A 1 102 ? -12.866 10.458 -3.071 1.00 93.56 102 ARG A O 1
ATOM 784 N N . SER A 1 103 ? -12.663 9.109 -1.290 1.00 91.06 103 SER A N 1
ATOM 785 C CA . SER A 1 103 ? -12.939 10.165 -0.317 1.00 91.06 103 SER A CA 1
ATOM 786 C C . SER A 1 103 ? -11.743 11.079 -0.068 1.00 91.06 103 SER A C 1
ATOM 788 O O . SER A 1 103 ? -11.952 12.255 0.218 1.00 91.06 103 SER A O 1
ATOM 790 N N . LEU A 1 104 ? -10.509 10.567 -0.145 1.00 92.56 104 LEU A N 1
ATOM 791 C CA . LEU A 1 104 ? -9.320 11.325 0.261 1.00 92.56 104 LEU A CA 1
ATOM 792 C C . LEU A 1 104 ? -8.200 11.246 -0.776 1.00 92.56 104 LEU A C 1
ATOM 794 O O . LEU A 1 104 ? -7.736 12.279 -1.268 1.00 92.56 104 LEU A O 1
ATOM 798 N N . LEU A 1 105 ? -7.780 10.034 -1.144 1.00 95.50 105 LEU A N 1
ATOM 799 C CA . LEU A 1 105 ? -6.549 9.858 -1.915 1.00 95.50 105 LEU A CA 1
ATOM 800 C C . LEU A 1 105 ? -6.656 10.356 -3.362 1.00 95.50 105 LEU A C 1
ATOM 802 O O . LEU A 1 105 ? -5.699 10.929 -3.873 1.00 95.50 105 LEU A O 1
ATOM 806 N N . SER A 1 106 ? -7.813 10.223 -4.015 1.00 95.12 106 SER A N 1
ATOM 807 C CA . SER A 1 106 ? -8.002 10.563 -5.435 1.00 95.12 106 SER A CA 1
ATOM 808 C C . SER A 1 106 ? -7.776 12.042 -5.759 1.00 95.12 106 SER A C 1
ATOM 810 O O . SER A 1 106 ? -7.646 12.408 -6.921 1.00 95.12 106 SER A O 1
ATOM 812 N N . SER A 1 107 ? -7.736 12.912 -4.747 1.00 95.00 107 SER A N 1
ATOM 813 C CA . SER A 1 107 ? -7.420 14.333 -4.919 1.00 95.00 107 SER A CA 1
ATOM 814 C C . SER A 1 107 ? -5.921 14.603 -5.138 1.00 95.00 107 SER A C 1
ATOM 816 O O . SER A 1 107 ? -5.549 15.646 -5.693 1.00 95.00 107 SER A O 1
ATOM 818 N N . LYS A 1 108 ? -5.062 13.683 -4.674 1.00 97.25 108 LYS A N 1
ATOM 819 C CA . LYS A 1 108 ? -3.593 13.782 -4.681 1.00 97.25 108 LYS A CA 1
ATOM 820 C C . LYS A 1 108 ? -2.898 12.533 -5.227 1.00 97.25 108 LYS A C 1
ATOM 822 O O . LYS A 1 108 ? -1.674 12.481 -5.189 1.00 97.25 108 LYS A O 1
ATOM 827 N N . ILE A 1 109 ? -3.649 11.570 -5.745 1.00 97.31 109 ILE A N 1
ATOM 828 C CA . ILE A 1 109 ? -3.136 10.453 -6.530 1.00 97.31 109 ILE A CA 1
ATOM 829 C C . ILE A 1 109 ? -3.603 10.656 -7.965 1.00 97.31 109 ILE A C 1
ATOM 831 O O . ILE A 1 109 ? -4.803 10.635 -8.244 1.00 97.31 109 ILE A O 1
ATOM 835 N N . ASP A 1 110 ? -2.639 10.849 -8.857 1.00 97.06 110 ASP A N 1
ATOM 836 C CA . ASP A 1 110 ? -2.878 10.886 -10.292 1.00 97.06 110 ASP A CA 1
ATOM 837 C C . ASP A 1 110 ? -2.821 9.455 -10.850 1.00 97.06 110 ASP A C 1
ATOM 839 O O . ASP A 1 110 ? -2.263 8.536 -10.241 1.00 97.06 110 ASP A O 1
ATOM 843 N N . GLY A 1 111 ? -3.406 9.257 -12.028 1.00 96.81 111 GLY A N 1
ATOM 844 C CA . GLY A 1 111 ? -3.343 7.988 -12.739 1.00 96.81 111 GLY A CA 1
ATOM 845 C C . GLY A 1 111 ? -3.241 8.190 -14.240 1.00 96.81 111 GLY A C 1
ATOM 846 O O . GLY A 1 111 ? -3.689 9.199 -14.785 1.00 96.81 111 GLY A O 1
ATOM 847 N N . GLY A 1 112 ? -2.664 7.206 -14.919 1.00 96.88 112 GLY A N 1
ATOM 848 C CA . GLY A 1 112 ? -2.454 7.256 -16.359 1.00 96.88 112 GLY A CA 1
ATOM 849 C C . GLY A 1 112 ? -2.163 5.893 -16.960 1.00 96.88 112 GLY A C 1
ATOM 850 O O . GLY A 1 112 ? -2.222 4.863 -16.284 1.00 96.88 112 GLY A O 1
ATOM 851 N N . TRP A 1 113 ? -1.896 5.899 -18.262 1.00 97.06 113 TRP A N 1
ATOM 852 C CA . TRP A 1 113 ? -1.574 4.709 -19.037 1.00 97.06 113 TRP A CA 1
ATOM 853 C C . TRP A 1 113 ? -0.075 4.656 -19.332 1.00 97.06 113 TRP A C 1
ATOM 855 O O . TRP A 1 113 ? 0.461 5.564 -19.966 1.00 97.06 113 TRP A O 1
ATOM 865 N N . ASP A 1 114 ? 0.589 3.584 -18.901 1.00 95.81 114 ASP A N 1
ATOM 866 C CA . ASP A 1 114 ? 1.967 3.292 -19.283 1.00 95.81 114 ASP A CA 1
ATOM 867 C C . ASP A 1 114 ? 1.963 2.442 -20.558 1.00 95.81 114 ASP A C 1
ATOM 869 O O . ASP A 1 114 ? 1.589 1.268 -20.539 1.00 95.81 114 ASP A O 1
ATOM 873 N N . TRP A 1 115 ? 2.372 3.041 -21.677 1.00 94.44 115 TRP A N 1
ATOM 874 C CA . TRP A 1 115 ? 2.391 2.372 -22.981 1.00 94.44 115 TRP A CA 1
ATOM 875 C C . TRP A 1 115 ? 3.377 1.205 -23.037 1.00 94.44 115 TRP A C 1
ATOM 877 O O . TRP A 1 115 ? 3.065 0.181 -23.638 1.00 94.44 115 TRP A O 1
ATOM 887 N N . GLY A 1 116 ? 4.537 1.334 -22.385 1.00 93.50 116 GLY A N 1
ATOM 888 C CA . GLY A 1 116 ? 5.572 0.298 -22.401 1.00 93.50 116 GLY A CA 1
ATOM 889 C C . GLY A 1 116 ? 5.133 -0.994 -21.710 1.00 93.50 116 GLY A C 1
ATOM 890 O O . GLY A 1 116 ? 5.457 -2.087 -22.166 1.00 93.50 116 GLY A O 1
ATOM 891 N N . ASN A 1 117 ? 4.366 -0.881 -20.628 1.00 94.25 117 ASN A N 1
ATOM 892 C CA . ASN A 1 117 ? 3.830 -2.018 -19.885 1.00 94.25 117 ASN A CA 1
ATOM 893 C C . ASN A 1 117 ? 2.378 -2.361 -20.242 1.00 94.25 117 ASN A C 1
ATOM 895 O O . ASN A 1 117 ? 1.859 -3.359 -19.739 1.00 94.25 117 ASN A O 1
ATOM 899 N N . ALA A 1 118 ? 1.729 -1.564 -21.096 1.00 95.94 118 ALA A N 1
ATOM 900 C CA . ALA A 1 118 ? 0.325 -1.699 -21.478 1.00 95.94 118 ALA A CA 1
ATOM 901 C C . ALA A 1 118 ? -0.612 -1.830 -20.261 1.00 95.94 118 ALA A C 1
ATOM 903 O O . ALA A 1 118 ? -1.438 -2.742 -20.179 1.00 95.94 118 ALA A O 1
ATOM 904 N N . ALA A 1 119 ? -0.454 -0.935 -19.283 1.00 96.69 119 ALA A N 1
ATOM 905 C CA . ALA A 1 119 ? -1.243 -0.968 -18.057 1.00 96.69 119 ALA A CA 1
ATOM 906 C C . ALA A 1 119 ? -1.535 0.421 -17.493 1.00 96.69 119 ALA A C 1
ATOM 908 O O . ALA A 1 119 ? -0.755 1.364 -17.637 1.00 96.69 119 ALA A O 1
ATOM 909 N N . ARG A 1 120 ? -2.659 0.521 -16.774 1.00 97.19 120 ARG A N 1
ATOM 910 C CA . ARG A 1 120 ? -2.915 1.661 -15.893 1.00 97.19 120 ARG A CA 1
ATOM 911 C C . ARG A 1 120 ? -2.023 1.583 -14.666 1.00 97.19 120 ARG A C 1
ATOM 913 O O . ARG A 1 120 ? -1.801 0.493 -14.132 1.00 97.19 120 ARG A O 1
ATOM 920 N N . HIS A 1 121 ? -1.572 2.744 -14.222 1.00 97.62 121 HIS A N 1
ATOM 921 C CA . HIS A 1 121 ? -0.805 2.903 -12.999 1.00 97.62 121 HIS A CA 1
ATOM 922 C C . HIS A 1 121 ? -1.118 4.240 -12.327 1.00 97.62 121 HIS A C 1
ATOM 924 O O . HIS A 1 121 ? -1.696 5.134 -12.951 1.00 97.62 121 HIS A O 1
ATOM 930 N N . TYR A 1 122 ? -0.748 4.347 -11.053 1.00 98.38 122 TYR A N 1
ATOM 931 C CA . TYR A 1 122 ? -1.063 5.482 -10.187 1.00 98.38 122 TYR A CA 1
ATOM 932 C C . TYR A 1 122 ? 0.189 5.987 -9.475 1.00 98.38 122 TYR A C 1
ATOM 934 O O . TYR A 1 122 ? 1.130 5.219 -9.262 1.00 98.38 122 TYR A O 1
ATOM 942 N N . TRP A 1 123 ? 0.222 7.270 -9.130 1.00 97.94 123 TRP A N 1
ATOM 943 C CA . TRP A 1 123 ? 1.347 7.889 -8.426 1.00 97.94 123 TRP A CA 1
ATOM 944 C C . TRP A 1 123 ? 0.901 9.137 -7.656 1.00 97.94 123 TRP A C 1
ATOM 946 O O . TRP A 1 123 ? -0.164 9.695 -7.928 1.00 97.94 123 TRP A O 1
ATOM 956 N N . VAL A 1 124 ? 1.709 9.596 -6.697 1.00 98.00 124 VAL A N 1
ATOM 957 C CA . VAL A 1 124 ? 1.455 10.874 -6.008 1.00 98.00 124 VAL A CA 1
ATOM 958 C C . VAL A 1 124 ? 1.447 12.024 -7.009 1.00 98.00 124 VAL A C 1
ATOM 960 O O . VAL A 1 124 ? 2.275 12.104 -7.912 1.00 98.00 124 VAL A O 1
ATOM 963 N N . LYS A 1 125 ? 0.525 12.965 -6.820 1.00 97.19 125 LYS A N 1
ATOM 964 C CA . LYS A 1 125 ? 0.325 14.106 -7.706 1.00 97.19 125 LYS A CA 1
ATOM 965 C C . LYS A 1 125 ? 1.630 14.812 -8.065 1.00 97.19 125 LYS A C 1
ATOM 967 O O . LYS A 1 125 ? 2.363 15.275 -7.188 1.00 97.19 125 LYS A O 1
ATOM 972 N N . GLY A 1 126 ? 1.869 14.952 -9.365 1.00 94.50 126 GLY A N 1
ATOM 973 C CA . GLY A 1 126 ? 3.065 15.601 -9.907 1.00 94.50 126 GLY A CA 1
ATOM 974 C C . GLY A 1 126 ? 4.311 14.716 -10.034 1.00 94.50 126 GLY A C 1
ATOM 975 O O . GLY A 1 126 ? 5.342 15.240 -10.433 1.00 94.50 126 GLY A O 1
ATOM 976 N N . GLY A 1 127 ? 4.245 13.417 -9.712 1.00 93.62 127 GLY A N 1
ATOM 977 C CA . GLY A 1 127 ? 5.320 12.452 -10.000 1.00 93.62 127 GLY A CA 1
ATOM 978 C C . GLY A 1 127 ? 5.627 11.477 -8.859 1.00 93.62 127 GLY A C 1
ATOM 979 O O . GLY A 1 127 ? 5.283 11.727 -7.705 1.00 93.62 127 GLY A O 1
ATOM 980 N N . GLN A 1 128 ? 6.316 10.377 -9.186 1.00 94.69 128 GLN A N 1
ATOM 981 C CA . GLN A 1 128 ? 6.703 9.295 -8.261 1.00 94.69 128 GLN A CA 1
ATOM 982 C C . GLN A 1 128 ? 7.753 9.709 -7.209 1.00 94.69 128 GLN A C 1
ATOM 984 O O . GLN A 1 128 ? 8.067 8.941 -6.309 1.00 94.69 128 GLN A O 1
ATOM 989 N N . TRP A 1 129 ? 8.313 10.909 -7.321 1.00 94.81 129 TRP A N 1
ATOM 990 C CA . TRP A 1 129 ? 9.310 11.482 -6.408 1.00 94.81 129 TRP A CA 1
ATOM 991 C C . TRP A 1 129 ? 8.694 12.449 -5.380 1.00 94.81 129 TRP A C 1
ATOM 993 O O . TRP A 1 129 ? 9.407 13.193 -4.705 1.00 94.81 129 TRP A O 1
ATOM 1003 N N . ASN A 1 130 ? 7.364 12.485 -5.283 1.00 96.62 130 ASN A N 1
ATOM 1004 C CA . ASN A 1 130 ? 6.628 13.304 -4.322 1.00 96.62 130 ASN A CA 1
ATOM 1005 C C . ASN A 1 130 ? 6.046 12.450 -3.200 1.00 96.62 130 ASN A C 1
ATOM 1007 O O . ASN A 1 130 ? 5.867 11.250 -3.355 1.00 96.62 130 ASN A O 1
ATOM 1011 N N . LYS A 1 131 ? 5.687 13.087 -2.089 1.00 97.88 131 LYS A N 1
ATOM 1012 C CA . LYS A 1 131 ? 5.079 12.438 -0.927 1.00 97.88 131 LYS A CA 1
ATOM 1013 C C . LYS A 1 131 ? 3.648 12.919 -0.707 1.00 97.88 131 LYS A C 1
ATOM 1015 O O . LYS A 1 131 ? 3.352 14.097 -0.923 1.00 97.88 131 LYS A O 1
ATOM 1020 N N . LEU A 1 132 ? 2.775 12.033 -0.248 1.00 98.12 132 LEU A N 1
ATOM 1021 C CA . LEU A 1 132 ? 1.430 12.333 0.224 1.00 98.12 132 LEU A CA 1
ATOM 1022 C C . LEU A 1 132 ? 1.284 11.909 1.688 1.00 98.12 132 LEU A C 1
ATOM 1024 O O . LEU A 1 132 ? 1.384 10.733 2.008 1.00 98.12 132 LEU A O 1
ATOM 1028 N N . GLU A 1 133 ? 0.988 12.870 2.557 1.00 97.94 133 GLU A N 1
ATOM 1029 C CA . GLU A 1 133 ? 0.667 12.649 3.967 1.00 97.94 133 GLU A CA 1
ATOM 1030 C C . GLU A 1 133 ? -0.830 12.901 4.189 1.00 97.94 133 GLU A C 1
ATOM 1032 O O . GLU A 1 133 ? -1.359 13.961 3.839 1.00 97.94 133 GLU A O 1
ATOM 1037 N N . VAL A 1 134 ? -1.523 11.931 4.776 1.00 96.56 134 VAL A N 1
ATOM 1038 C CA . VAL A 1 134 ? -2.949 12.001 5.099 1.00 96.56 134 VAL A CA 1
ATOM 1039 C C . VAL A 1 134 ? -3.108 11.878 6.610 1.00 96.56 134 VAL A C 1
ATOM 1041 O O . VAL A 1 134 ? -2.902 10.805 7.174 1.00 96.56 134 VAL A O 1
ATOM 1044 N N . ASP A 1 135 ? -3.476 12.975 7.270 1.00 94.94 135 ASP A N 1
ATOM 1045 C CA . ASP A 1 135 ? -3.742 13.002 8.710 1.00 94.94 135 ASP A CA 1
ATOM 1046 C C . ASP A 1 135 ? -5.247 12.863 8.983 1.00 94.94 135 ASP A C 1
ATOM 1048 O O . ASP A 1 135 ? -6.061 13.726 8.638 1.00 94.94 135 ASP A O 1
ATOM 1052 N N . MET A 1 136 ? -5.606 11.739 9.598 1.00 91.94 136 MET A N 1
ATOM 1053 C CA . MET A 1 136 ? -6.954 11.343 9.992 1.00 91.94 136 MET A CA 1
ATOM 1054 C C . MET A 1 136 ? -6.991 10.835 11.439 1.00 91.94 136 MET A C 1
ATOM 1056 O O . MET A 1 136 ? -7.812 9.978 11.764 1.00 91.94 136 MET A O 1
ATOM 1060 N N . LYS A 1 137 ? -6.110 11.313 12.326 1.00 83.00 137 LYS A N 1
ATOM 1061 C CA . LYS A 1 137 ? -5.991 10.793 13.707 1.00 83.00 137 LYS A CA 1
ATOM 1062 C C . LYS A 1 137 ? -7.309 10.720 14.483 1.00 83.00 137 LYS A C 1
ATOM 1064 O O . LYS A 1 137 ? -7.476 9.832 15.316 1.00 83.00 137 LYS A O 1
ATOM 1069 N N . ASP A 1 138 ? -8.243 11.625 14.199 1.00 87.38 138 ASP A N 1
ATOM 1070 C CA . ASP A 1 138 ? -9.559 11.674 14.845 1.00 87.38 138 ASP A CA 1
ATOM 1071 C C . ASP A 1 138 ? -10.676 10.971 14.070 1.00 87.38 138 ASP A C 1
ATOM 1073 O O . ASP A 1 138 ? -11.795 10.861 14.569 1.00 87.38 138 ASP A O 1
ATOM 1077 N N . ALA A 1 139 ? -10.393 10.483 12.865 1.00 88.62 139 ALA A N 1
ATOM 1078 C CA . ALA A 1 139 ? -11.368 9.768 12.066 1.00 88.62 139 ALA A CA 1
ATOM 1079 C C . ALA A 1 139 ? -11.714 8.419 12.706 1.00 88.62 139 ALA A C 1
ATOM 1081 O O . ALA A 1 139 ? -10.846 7.678 13.170 1.00 88.62 139 ALA A O 1
ATOM 1082 N N . VAL A 1 140 ? -13.000 8.088 12.684 1.00 92.81 140 VAL A N 1
ATOM 1083 C CA . VAL A 1 140 ? -13.550 6.808 13.140 1.00 92.81 140 VAL A CA 1
ATOM 1084 C C . VAL A 1 140 ? -14.255 6.120 11.972 1.00 92.81 140 VAL A C 1
ATOM 1086 O O . VAL A 1 140 ? -14.444 6.712 10.907 1.00 92.81 140 VAL A O 1
ATOM 1089 N N . GLY A 1 141 ? -14.639 4.860 12.154 1.00 94.56 141 GLY A N 1
ATOM 1090 C CA . GLY A 1 141 ? -15.249 4.063 11.092 1.00 94.56 141 GLY A CA 1
ATOM 1091 C C . GLY A 1 141 ? -14.287 3.077 10.450 1.00 94.56 141 GLY A C 1
ATOM 1092 O O . GLY A 1 141 ? -13.195 2.803 10.958 1.00 94.56 141 GLY A O 1
ATOM 1093 N N . THR A 1 142 ? -14.732 2.522 9.327 1.00 96.56 142 THR A N 1
ATOM 1094 C CA . THR A 1 142 ? -13.952 1.585 8.517 1.00 96.56 142 THR A CA 1
ATOM 1095 C C . THR A 1 142 ? -13.653 2.205 7.163 1.00 96.56 142 THR A C 1
ATOM 1097 O O . THR A 1 142 ? -14.563 2.598 6.439 1.00 96.56 142 THR A O 1
ATOM 1100 N N . TYR A 1 143 ? -12.383 2.262 6.792 1.00 96.88 143 TYR A N 1
ATOM 1101 C CA . TYR A 1 143 ? -11.924 2.827 5.532 1.00 96.88 143 TYR A CA 1
ATOM 1102 C C . TYR A 1 143 ? -11.403 1.717 4.648 1.00 96.88 143 TYR A C 1
ATOM 1104 O O . TYR A 1 143 ? -10.540 0.938 5.040 1.00 96.88 143 TYR A O 1
ATOM 1112 N N . LYS A 1 144 ? -11.946 1.646 3.443 1.00 97.31 144 LYS A N 1
ATOM 1113 C CA . LYS A 1 144 ? -11.661 0.593 2.485 1.00 97.31 144 LYS A CA 1
ATOM 1114 C C . LYS A 1 144 ? -10.768 1.138 1.398 1.00 97.31 144 LYS A C 1
ATOM 1116 O O . LYS A 1 144 ? -11.119 2.120 0.747 1.00 97.31 144 LYS A O 1
ATOM 1121 N N . LEU A 1 145 ? -9.657 0.463 1.159 1.00 97.88 145 LEU A N 1
ATOM 1122 C CA . LEU A 1 145 ? -8.862 0.653 -0.043 1.00 97.88 145 LEU A CA 1
ATOM 1123 C C . LEU A 1 145 ? -9.019 -0.602 -0.890 1.00 97.88 145 LEU A C 1
ATOM 1125 O O . LEU A 1 145 ? -8.560 -1.671 -0.497 1.00 97.88 145 LEU A O 1
ATOM 1129 N N . SER A 1 146 ? -9.724 -0.501 -2.012 1.00 96.75 146 SER A N 1
ATOM 1130 C CA . SER A 1 146 ? -10.039 -1.650 -2.864 1.00 96.75 146 SER A CA 1
ATOM 1131 C C . SER A 1 146 ? -9.873 -1.264 -4.326 1.00 96.75 146 SER A C 1
ATOM 1133 O O . SER A 1 146 ? -10.643 -0.460 -4.847 1.00 96.75 146 SER A O 1
ATOM 1135 N N . GLY A 1 147 ? -8.904 -1.880 -5.002 1.00 96.62 147 GLY A N 1
ATOM 1136 C CA . GLY A 1 147 ? -8.660 -1.675 -6.428 1.00 96.62 147 GLY A CA 1
ATOM 1137 C C . GLY A 1 147 ? -7.594 -0.632 -6.757 1.00 96.62 147 GLY A C 1
ATOM 1138 O O . GLY A 1 147 ? -7.450 -0.297 -7.933 1.00 96.62 147 GLY A O 1
ATOM 1139 N N . LEU A 1 148 ? -6.821 -0.150 -5.775 1.00 97.38 148 LEU A N 1
ATOM 1140 C CA . LEU A 1 148 ? -5.620 0.633 -6.061 1.00 97.38 148 LEU A CA 1
ATOM 1141 C C . LEU A 1 148 ? -4.521 -0.325 -6.535 1.00 97.38 148 LEU A C 1
ATOM 1143 O O . LEU A 1 148 ? -3.776 -0.893 -5.739 1.00 97.38 148 LEU A O 1
ATOM 1147 N N . ARG A 1 149 ? -4.485 -0.566 -7.846 1.00 97.38 149 ARG A N 1
ATOM 1148 C CA . ARG A 1 149 ? -3.574 -1.512 -8.500 1.00 97.38 149 ARG A CA 1
ATOM 1149 C C . ARG A 1 149 ? -2.532 -0.762 -9.309 1.00 97.38 149 ARG A C 1
ATOM 1151 O O . ARG A 1 149 ? -2.868 0.191 -10.002 1.00 97.38 149 ARG A O 1
ATOM 1158 N N . ASN A 1 150 ? -1.298 -1.246 -9.276 1.00 97.38 150 ASN A N 1
ATOM 1159 C CA . ASN A 1 150 ? -0.124 -0.610 -9.863 1.00 97.38 150 ASN A CA 1
ATOM 1160 C C . ASN A 1 150 ? 0.062 0.816 -9.330 1.00 97.38 150 ASN A C 1
ATOM 1162 O O . ASN A 1 150 ? 0.222 1.764 -10.102 1.00 97.38 150 ASN A O 1
ATOM 1166 N N . TYR A 1 151 ? 0.010 0.990 -8.009 1.00 98.31 151 TYR A N 1
ATOM 1167 C CA . TYR A 1 151 ? 0.519 2.215 -7.407 1.00 98.31 151 TYR A CA 1
ATOM 1168 C C . TYR A 1 151 ? 2.040 2.206 -7.544 1.00 98.31 151 TYR A C 1
ATOM 1170 O O . TYR A 1 151 ? 2.690 1.400 -6.902 1.00 98.31 151 TYR A O 1
ATOM 1178 N N . THR A 1 152 ? 2.577 3.033 -8.438 1.00 96.75 152 THR A N 1
ATOM 1179 C CA . THR A 1 152 ? 3.977 3.004 -8.914 1.00 96.75 152 THR A CA 1
ATOM 1180 C C . THR A 1 152 ? 4.908 3.981 -8.218 1.00 96.75 152 THR A C 1
ATOM 1182 O O . THR A 1 152 ? 6.065 4.104 -8.622 1.00 96.75 152 THR A O 1
ATOM 1185 N N . GLY A 1 153 ? 4.407 4.709 -7.227 1.00 89.12 153 GLY A N 1
ATOM 1186 C CA . GLY A 1 153 ? 5.275 5.462 -6.348 1.00 89.12 153 GLY A CA 1
ATOM 1187 C C . GLY A 1 153 ? 4.828 6.867 -6.024 1.00 89.12 153 GLY A C 1
ATOM 1188 O O . GLY A 1 153 ? 3.734 7.334 -6.355 1.00 89.12 153 GLY A O 1
ATOM 1189 N N . GLY A 1 154 ? 5.754 7.519 -5.347 1.00 92.00 154 GLY A N 1
ATOM 1190 C CA . GLY A 1 154 ? 5.505 8.601 -4.430 1.00 92.00 154 GLY A CA 1
ATOM 1191 C C . GLY A 1 154 ? 5.140 8.038 -3.062 1.00 92.00 154 GLY A C 1
ATOM 1192 O O . GLY A 1 154 ? 4.284 7.156 -2.950 1.00 92.00 154 GLY A O 1
ATOM 1193 N N . ASP A 1 155 ? 5.830 8.515 -2.036 1.00 96.75 155 ASP A N 1
ATOM 1194 C CA . ASP A 1 155 ? 5.642 8.014 -0.681 1.00 96.75 155 ASP A CA 1
ATOM 1195 C C . ASP A 1 155 ? 4.230 8.349 -0.194 1.00 96.75 155 ASP A C 1
ATOM 1197 O O . ASP A 1 155 ? 3.701 9.429 -0.478 1.00 96.75 155 ASP A O 1
ATOM 1201 N N . LEU A 1 156 ? 3.598 7.409 0.500 1.00 98.00 156 LEU A N 1
ATOM 1202 C CA . LEU A 1 156 ? 2.221 7.531 0.961 1.00 98.00 156 LEU A CA 1
ATOM 1203 C C . LEU A 1 156 ? 2.137 7.201 2.442 1.00 98.00 156 LEU A C 1
ATOM 1205 O O . LEU A 1 156 ? 2.249 6.040 2.811 1.00 98.00 156 LEU A O 1
ATOM 1209 N N . ASP A 1 157 ? 1.806 8.200 3.250 1.00 97.69 157 ASP A N 1
ATOM 1210 C CA . ASP A 1 157 ? 1.634 8.045 4.688 1.00 97.69 157 ASP A CA 1
ATOM 1211 C C . ASP A 1 157 ? 0.171 8.316 5.034 1.00 97.69 157 ASP A C 1
ATOM 1213 O O . ASP A 1 157 ? -0.312 9.443 4.901 1.00 97.69 157 ASP A O 1
ATOM 1217 N N . VAL A 1 158 ? -0.553 7.301 5.499 1.00 97.62 158 VAL A N 1
ATOM 1218 C CA . VAL A 1 158 ? -1.948 7.433 5.935 1.00 97.62 158 VAL A CA 1
ATOM 1219 C C . VAL A 1 158 ? -2.045 7.151 7.425 1.00 97.62 158 VAL A C 1
ATOM 1221 O O . VAL A 1 158 ? -1.902 6.014 7.879 1.00 97.62 158 VAL A O 1
ATOM 1224 N N . ASN A 1 159 ? -2.327 8.198 8.196 1.00 96.50 159 ASN A N 1
ATOM 1225 C CA . ASN A 1 159 ? -2.466 8.128 9.642 1.00 96.50 159 ASN A CA 1
ATOM 1226 C C . ASN A 1 159 ? -3.939 8.191 10.057 1.00 96.50 159 ASN A C 1
ATOM 1228 O O . ASN A 1 159 ? -4.594 9.211 9.888 1.00 96.50 159 ASN A O 1
ATOM 1232 N N . MET A 1 160 ? -4.448 7.107 10.632 1.00 94.81 160 MET A N 1
ATOM 1233 C CA . MET A 1 160 ? -5.844 6.900 11.010 1.00 94.81 160 MET A CA 1
ATOM 1234 C C . MET A 1 160 ? -5.985 6.061 12.290 1.00 94.81 160 MET A C 1
ATOM 1236 O O . MET A 1 160 ? -6.772 5.120 12.364 1.00 94.81 160 MET A O 1
ATOM 1240 N N . GLN A 1 161 ? -5.218 6.413 13.322 1.00 92.62 161 GLN A N 1
ATOM 1241 C CA . GLN A 1 161 ? -5.056 5.666 14.583 1.00 92.62 161 GLN A CA 1
ATOM 1242 C C . GLN A 1 161 ? -6.344 5.221 15.303 1.00 92.62 161 GLN A C 1
ATOM 1244 O O . GLN A 1 161 ? -6.294 4.290 16.106 1.00 92.62 161 GLN A O 1
ATOM 1249 N N . LYS A 1 162 ? -7.488 5.868 15.051 1.00 94.00 162 LYS A N 1
ATOM 1250 C CA . LYS A 1 162 ? -8.790 5.527 15.655 1.00 94.00 162 LYS A CA 1
ATOM 1251 C C . LYS A 1 162 ? -9.727 4.750 14.722 1.00 94.00 162 LYS A C 1
ATOM 1253 O O . LYS A 1 162 ? -10.785 4.300 15.162 1.00 94.00 162 LYS A O 1
ATOM 1258 N N . ALA A 1 163 ? -9.346 4.555 13.462 1.00 95.75 163 ALA A N 1
ATOM 1259 C CA . ALA A 1 163 ? -10.164 3.916 12.443 1.00 95.75 163 ALA A CA 1
ATOM 1260 C C . ALA A 1 163 ? -9.649 2.526 12.060 1.00 95.75 163 ALA A C 1
ATOM 1262 O O . ALA A 1 163 ? -8.465 2.214 12.185 1.00 95.75 163 ALA A O 1
ATOM 1263 N N . THR A 1 164 ? -10.548 1.693 11.54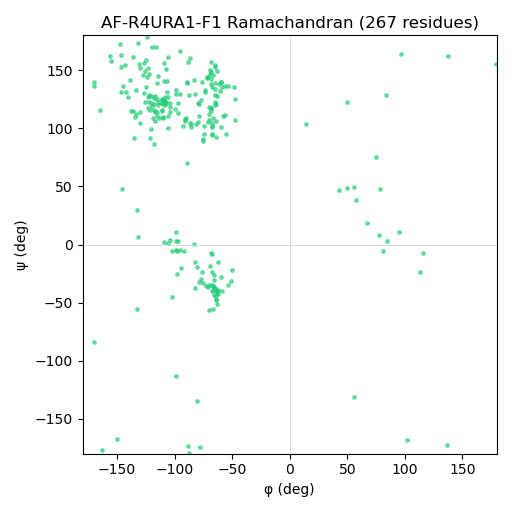3 1.00 97.25 164 THR A N 1
ATOM 1264 C CA . THR A 1 164 ? -10.178 0.409 10.941 1.00 97.25 164 THR A CA 1
ATOM 1265 C C . THR A 1 164 ? -9.848 0.616 9.469 1.00 97.25 164 THR A C 1
ATOM 1267 O O . THR A 1 164 ? -10.653 1.179 8.727 1.00 97.25 164 THR A O 1
ATOM 1270 N N . LEU A 1 165 ? -8.693 0.131 9.027 1.00 97.94 165 LEU A N 1
ATOM 1271 C CA . LEU A 1 165 ? -8.339 0.037 7.618 1.00 97.94 165 LEU A CA 1
ATOM 1272 C C . LEU A 1 165 ? -8.680 -1.363 7.107 1.00 97.94 165 LEU A C 1
ATOM 1274 O O . LEU A 1 165 ? -8.259 -2.366 7.677 1.00 97.94 165 LEU A O 1
ATOM 1278 N N . ARG A 1 166 ? -9.403 -1.431 5.994 1.00 98.19 166 ARG A N 1
ATOM 1279 C CA . ARG A 1 166 ? -9.643 -2.662 5.247 1.00 98.19 166 ARG A CA 1
ATOM 1280 C C . ARG A 1 166 ? -8.945 -2.570 3.889 1.00 98.19 166 ARG A C 1
ATOM 1282 O O . ARG A 1 166 ? -9.358 -1.811 3.010 1.00 98.19 166 ARG A O 1
ATOM 1289 N N . LEU A 1 167 ? -7.873 -3.337 3.732 1.00 97.69 167 LEU A N 1
ATOM 1290 C CA . LEU A 1 167 ? -7.134 -3.518 2.490 1.00 97.69 167 LEU A CA 1
ATOM 1291 C C . LEU A 1 167 ? -7.791 -4.631 1.672 1.00 97.69 167 LEU A C 1
ATOM 1293 O O . LEU A 1 167 ? -7.633 -5.823 1.937 1.00 97.69 167 LEU A O 1
ATOM 1297 N N . GLY A 1 168 ? -8.523 -4.210 0.652 1.00 90.75 168 GLY A N 1
ATOM 1298 C CA . GLY A 1 168 ? -9.281 -5.072 -0.236 1.00 90.75 168 GLY A CA 1
ATOM 1299 C C . GLY A 1 168 ? -10.751 -5.179 0.156 1.00 90.75 168 GLY A C 1
ATOM 1300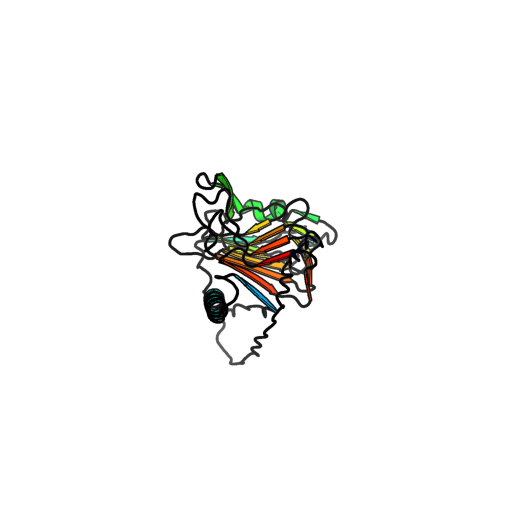 O O . GLY A 1 168 ? -11.173 -4.778 1.233 1.00 90.75 168 GLY A O 1
ATOM 1301 N N . GLN A 1 169 ? -11.558 -5.670 -0.776 1.00 89.00 169 GLN A N 1
ATOM 1302 C CA . GLN A 1 169 ? -12.924 -6.147 -0.545 1.00 89.00 169 GLN A CA 1
ATOM 1303 C C . GLN A 1 169 ? -13.360 -6.837 -1.838 1.00 89.00 169 GLN A C 1
ATOM 1305 O O . GLN A 1 169 ? -13.170 -8.037 -1.998 1.00 89.00 169 GLN A O 1
ATOM 1310 N N . PHE A 1 170 ? -13.841 -6.054 -2.807 1.00 90.94 170 PHE A N 1
ATOM 1311 C CA . PHE A 1 170 ? -14.203 -6.544 -4.135 1.00 90.94 170 PHE A CA 1
ATOM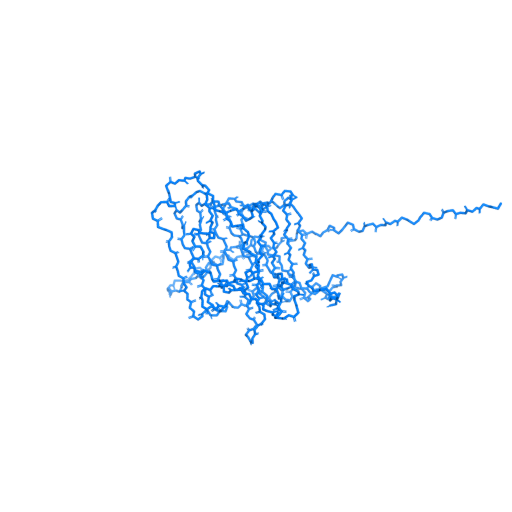 1312 C C . PHE A 1 170 ? -12.972 -6.778 -5.020 1.00 90.94 170 PHE A C 1
ATOM 1314 O O . PHE A 1 170 ? -12.983 -7.646 -5.885 1.00 90.94 170 PHE A O 1
ATOM 1321 N N . ASN A 1 171 ? -11.902 -6.011 -4.803 1.00 95.75 171 ASN A N 1
ATOM 1322 C CA . ASN A 1 171 ? -10.648 -6.135 -5.535 1.00 95.75 171 ASN A CA 1
ATOM 1323 C C . ASN A 1 171 ? -9.466 -6.043 -4.565 1.00 95.75 171 ASN A C 1
ATOM 1325 O O . ASN A 1 171 ? -9.618 -5.547 -3.445 1.00 95.75 171 ASN A O 1
ATOM 1329 N N . GLY A 1 172 ? -8.302 -6.512 -4.997 1.00 96.56 172 GLY A N 1
ATOM 1330 C CA . GLY A 1 172 ? -7.056 -6.358 -4.260 1.00 96.56 172 GLY A CA 1
ATOM 1331 C C . GLY A 1 172 ? -6.332 -5.056 -4.583 1.00 96.56 172 GLY A C 1
ATOM 1332 O O . GLY A 1 172 ? -6.802 -4.229 -5.375 1.00 96.56 172 GLY A O 1
ATOM 1333 N N . ASN A 1 173 ? -5.179 -4.877 -3.949 1.00 98.38 173 ASN A N 1
ATOM 1334 C CA . ASN A 1 173 ? -4.329 -3.702 -4.113 1.00 98.38 173 ASN A CA 1
ATOM 1335 C C . ASN A 1 173 ? -2.908 -4.120 -4.471 1.00 98.38 173 ASN A C 1
ATOM 1337 O O . ASN A 1 173 ? -2.479 -5.228 -4.143 1.00 98.38 173 ASN A O 1
ATOM 1341 N N . SER A 1 174 ? -2.173 -3.221 -5.120 1.00 98.31 174 SER A N 1
ATOM 1342 C CA . SER A 1 174 ? -0.753 -3.438 -5.340 1.00 98.31 174 SER A CA 1
ATOM 1343 C C . SER A 1 174 ? 0.063 -2.154 -5.287 1.00 98.31 174 SER A C 1
ATOM 1345 O O . SER A 1 174 ? -0.323 -1.121 -5.845 1.00 98.31 174 SER A O 1
ATOM 1347 N N . PHE A 1 175 ? 1.202 -2.254 -4.610 1.00 98.44 175 PHE A N 1
ATOM 1348 C CA . PHE A 1 175 ? 2.154 -1.173 -4.399 1.00 98.44 175 PHE A CA 1
ATOM 1349 C C . PHE A 1 175 ? 3.487 -1.589 -4.998 1.00 98.44 175 PHE A C 1
ATOM 1351 O O . PHE A 1 175 ? 3.984 -2.670 -4.709 1.00 98.44 175 PHE A O 1
ATOM 1358 N N . THR A 1 176 ? 4.047 -0.748 -5.850 1.00 97.12 176 THR A N 1
ATOM 1359 C CA . THR A 1 176 ? 5.300 -0.973 -6.558 1.00 97.12 176 THR A CA 1
ATOM 1360 C C . THR A 1 176 ? 6.018 0.357 -6.758 1.00 97.12 176 THR A C 1
ATOM 1362 O O . THR A 1 176 ? 5.463 1.430 -6.534 1.00 97.12 176 THR A O 1
ATOM 1365 N N . SER A 1 177 ? 7.244 0.294 -7.245 1.00 94.81 177 SER A N 1
ATOM 1366 C CA . SER A 1 177 ? 7.976 1.439 -7.771 1.00 94.81 177 SER A CA 1
ATOM 1367 C C . SER A 1 177 ? 8.266 1.243 -9.256 1.00 94.81 177 SER A C 1
ATOM 1369 O O . SER A 1 177 ? 8.062 0.155 -9.804 1.00 94.81 177 SER A O 1
ATOM 1371 N N . PHE A 1 178 ? 8.752 2.290 -9.919 1.00 94.44 178 PHE A N 1
ATOM 1372 C CA . PHE A 1 178 ? 9.500 2.141 -11.162 1.00 94.44 178 PHE A CA 1
ATOM 1373 C C . PHE A 1 178 ? 10.974 2.410 -10.913 1.00 94.44 178 PHE A C 1
ATOM 1375 O O . PHE A 1 178 ? 11.327 3.351 -10.209 1.00 94.44 178 PHE A O 1
ATOM 1382 N N . LYS A 1 179 ? 11.823 1.611 -11.555 1.00 91.12 179 LYS A N 1
ATOM 1383 C CA . LYS A 1 179 ? 13.252 1.856 -11.634 1.00 91.12 179 LYS A CA 1
ATOM 1384 C C . LYS A 1 179 ? 13.502 3.138 -12.417 1.00 91.12 179 LYS A C 1
ATOM 1386 O O . LYS A 1 179 ? 13.096 3.261 -13.575 1.00 91.12 179 LYS A O 1
ATOM 1391 N N . ASP A 1 180 ? 14.145 4.082 -11.751 1.00 88.00 180 ASP A N 1
ATOM 1392 C CA . ASP A 1 180 ? 14.587 5.362 -12.278 1.00 88.00 180 ASP A CA 1
ATOM 1393 C C . ASP A 1 180 ? 16.099 5.514 -12.055 1.00 88.00 180 ASP A C 1
ATOM 1395 O O . ASP A 1 180 ? 16.753 4.630 -11.508 1.00 88.00 180 ASP A O 1
ATOM 1399 N N . SER A 1 181 ? 16.687 6.624 -12.498 1.00 88.25 181 SER A N 1
ATOM 1400 C CA . SER A 1 181 ? 18.127 6.870 -12.337 1.00 88.25 181 SER A CA 1
ATOM 1401 C C . SER A 1 181 ? 18.569 7.074 -10.884 1.00 88.25 181 SER A C 1
ATOM 1403 O O . SER A 1 181 ? 19.763 7.198 -10.635 1.00 88.25 181 SER A O 1
ATOM 1405 N N . ALA A 1 182 ? 17.626 7.186 -9.949 1.00 87.50 182 ALA A N 1
ATOM 1406 C CA . ALA A 1 182 ? 17.892 7.362 -8.528 1.00 87.50 182 ALA A CA 1
ATOM 1407 C C . ALA A 1 182 ? 17.620 6.079 -7.725 1.00 87.50 182 ALA A C 1
ATOM 1409 O O . ALA A 1 182 ? 17.763 6.106 -6.506 1.00 87.50 182 ALA A O 1
ATOM 1410 N N . ASP A 1 183 ? 17.223 4.983 -8.390 1.00 87.75 183 ASP A N 1
ATOM 1411 C CA . ASP A 1 183 ? 16.853 3.703 -7.779 1.00 87.75 183 ASP A CA 1
ATOM 1412 C C . ASP A 1 183 ? 15.973 3.890 -6.531 1.00 87.75 183 ASP A C 1
ATOM 1414 O O . ASP A 1 183 ? 16.209 3.321 -5.456 1.00 87.75 183 ASP A O 1
ATOM 1418 N N . ARG A 1 184 ? 14.950 4.743 -6.675 1.00 89.88 184 ARG A N 1
ATOM 1419 C CA . ARG A 1 184 ? 14.077 5.123 -5.562 1.00 89.88 184 ARG A CA 1
ATOM 1420 C C . ARG A 1 184 ? 13.306 3.937 -5.015 1.00 89.88 184 ARG A C 1
ATOM 1422 O O . ARG A 1 184 ? 12.909 3.021 -5.745 1.00 89.88 184 ARG A O 1
ATOM 1429 N N . THR A 1 185 ? 13.031 4.018 -3.722 1.00 92.62 185 THR A N 1
ATOM 1430 C CA . THR A 1 185 ? 12.195 3.057 -3.011 1.00 92.62 185 THR A CA 1
ATOM 1431 C C . THR A 1 185 ? 10.866 3.720 -2.686 1.00 92.62 185 THR A C 1
ATOM 1433 O O . THR A 1 185 ? 10.834 4.751 -2.022 1.00 92.62 185 THR A O 1
ATOM 1436 N N . THR A 1 186 ? 9.758 3.132 -3.137 1.00 95.31 186 THR A N 1
ATOM 1437 C CA . THR A 1 186 ? 8.424 3.619 -2.752 1.00 95.31 186 THR A CA 1
ATOM 1438 C C . THR A 1 186 ? 8.102 3.153 -1.341 1.00 95.31 186 THR A C 1
ATOM 1440 O O . THR A 1 186 ? 8.133 1.950 -1.078 1.00 95.31 186 THR A O 1
ATOM 1443 N N . ARG A 1 187 ? 7.781 4.087 -0.443 1.00 96.75 187 ARG A N 1
ATOM 1444 C CA . ARG A 1 187 ? 7.388 3.785 0.937 1.00 96.75 187 ARG A CA 1
ATOM 1445 C C . ARG A 1 187 ? 5.907 4.069 1.125 1.00 96.75 187 ARG A C 1
ATOM 1447 O O . ARG A 1 187 ? 5.423 5.156 0.818 1.00 96.75 187 ARG A O 1
ATOM 1454 N N . VAL A 1 188 ? 5.173 3.059 1.569 1.00 98.12 188 VAL A N 1
ATOM 1455 C CA . VAL A 1 188 ? 3.737 3.153 1.827 1.00 98.12 188 VAL A CA 1
ATOM 1456 C C . VAL A 1 188 ? 3.494 2.756 3.268 1.00 98.12 188 VAL A C 1
ATOM 1458 O O . VAL A 1 188 ? 3.727 1.611 3.639 1.00 98.12 188 VAL A O 1
ATOM 1461 N N . ASP A 1 189 ? 2.986 3.686 4.059 1.00 97.88 189 ASP A N 1
ATOM 1462 C CA . ASP A 1 189 ? 2.802 3.530 5.489 1.00 97.88 189 ASP A CA 1
ATOM 1463 C C . ASP A 1 189 ? 1.329 3.733 5.859 1.00 97.88 189 ASP A C 1
ATOM 1465 O O . ASP A 1 189 ? 0.724 4.778 5.611 1.00 97.88 189 ASP A O 1
ATOM 1469 N N . PHE A 1 190 ? 0.744 2.721 6.496 1.00 98.12 190 PHE A N 1
ATOM 1470 C CA . PHE A 1 190 ? -0.593 2.788 7.076 1.00 98.12 190 PHE A CA 1
ATOM 1471 C C . PHE A 1 190 ? -0.506 2.655 8.591 1.00 98.12 190 PHE A C 1
ATOM 1473 O O . PHE A 1 190 ? -0.022 1.645 9.098 1.00 98.12 190 PHE A O 1
ATOM 1480 N N . ASN A 1 191 ? -1.030 3.643 9.314 1.00 97.25 191 ASN A N 1
ATOM 1481 C CA . ASN A 1 191 ? -1.134 3.620 10.770 1.00 97.25 191 ASN A CA 1
ATOM 1482 C C . ASN A 1 191 ? -2.605 3.668 11.181 1.00 97.25 191 ASN A C 1
ATOM 1484 O O . ASN A 1 191 ? -3.239 4.710 11.062 1.00 97.25 191 ASN A O 1
ATOM 1488 N N . ALA A 1 192 ? -3.158 2.550 11.639 1.00 96.75 192 ALA A N 1
ATOM 1489 C CA . ALA A 1 192 ? -4.582 2.403 11.919 1.00 96.75 192 ALA A CA 1
ATOM 1490 C C . ALA A 1 192 ? -4.845 1.779 13.298 1.00 96.75 192 ALA A C 1
ATOM 1492 O O . ALA A 1 192 ? -3.939 1.319 13.989 1.00 96.75 192 ALA A O 1
ATOM 1493 N N . LYS A 1 193 ? -6.117 1.733 13.700 1.00 96.06 193 LYS A N 1
ATOM 1494 C CA . LYS A 1 193 ? -6.553 0.978 14.880 1.00 96.06 193 LYS A CA 1
ATOM 1495 C C . LYS A 1 193 ? -6.451 -0.529 14.627 1.00 96.06 193 LYS A C 1
ATOM 1497 O O . LYS A 1 193 ? -5.750 -1.247 15.331 1.00 96.06 193 LYS A O 1
ATOM 1502 N N . ASN A 1 194 ? -7.116 -0.981 13.566 1.00 97.00 194 ASN A N 1
ATOM 1503 C CA . ASN A 1 194 ? -7.081 -2.350 13.055 1.00 97.00 194 ASN A CA 1
ATOM 1504 C C . ASN A 1 194 ? -6.743 -2.322 11.567 1.00 97.00 194 ASN A C 1
ATOM 1506 O O . ASN A 1 194 ? -7.195 -1.419 10.859 1.00 97.00 194 ASN A O 1
ATOM 1510 N N . ILE A 1 195 ? -6.012 -3.328 11.087 1.00 98.25 195 ILE A N 1
ATOM 1511 C CA . ILE A 1 195 ? -5.782 -3.546 9.656 1.00 98.25 195 ILE A CA 1
ATOM 1512 C C . ILE A 1 195 ? -6.318 -4.924 9.275 1.00 98.25 195 ILE A C 1
ATOM 1514 O O . ILE A 1 195 ? -5.899 -5.948 9.813 1.00 98.25 195 ILE A O 1
ATOM 1518 N N . LEU A 1 196 ? -7.254 -4.940 8.332 1.00 97.94 196 LEU A N 1
ATOM 1519 C CA . LEU A 1 196 ? -7.863 -6.145 7.779 1.00 97.94 196 LEU A CA 1
ATOM 1520 C C . LEU A 1 196 ? -7.406 -6.308 6.331 1.00 97.94 196 LEU A C 1
ATOM 1522 O O . LEU A 1 196 ? -7.595 -5.398 5.526 1.00 97.94 196 LEU A O 1
ATOM 1526 N N . ILE A 1 197 ? -6.819 -7.450 5.989 1.00 98.06 197 ILE A N 1
ATOM 1527 C CA . ILE A 1 197 ? -6.430 -7.796 4.618 1.00 98.06 197 ILE A CA 1
ATOM 1528 C C . ILE A 1 197 ? -7.431 -8.828 4.103 1.00 98.06 197 ILE A C 1
ATOM 1530 O O . ILE A 1 197 ? -7.347 -10.010 4.432 1.00 98.06 197 ILE A O 1
ATOM 1534 N N . ASP A 1 198 ? -8.391 -8.376 3.302 1.00 96.12 198 ASP A N 1
ATOM 1535 C CA . ASP A 1 198 ? -9.559 -9.179 2.905 1.00 96.12 198 ASP A CA 1
ATOM 1536 C C . ASP A 1 198 ? -9.523 -9.614 1.429 1.00 96.12 198 ASP A C 1
ATOM 1538 O O . ASP A 1 198 ? -10.453 -10.253 0.939 1.00 96.12 198 ASP A O 1
ATOM 1542 N N . ASN A 1 199 ? -8.458 -9.277 0.698 1.00 97.75 199 ASN A N 1
ATOM 1543 C CA . ASN A 1 199 ? -8.258 -9.664 -0.701 1.00 97.75 199 ASN A CA 1
ATOM 1544 C C . ASN A 1 199 ? -6.750 -9.797 -1.002 1.00 97.75 199 ASN A C 1
ATOM 1546 O O . ASN A 1 199 ? -5.938 -9.839 -0.076 1.00 97.75 199 ASN A O 1
ATOM 1550 N N . PHE A 1 200 ? -6.354 -9.883 -2.274 1.00 97.50 200 PHE A N 1
ATOM 1551 C CA . PHE A 1 200 ? -4.941 -9.916 -2.636 1.00 97.50 200 PHE A CA 1
ATOM 1552 C C . PHE A 1 200 ? -4.246 -8.575 -2.348 1.00 97.50 200 PHE A C 1
ATOM 1554 O O . PHE A 1 200 ? -4.809 -7.492 -2.549 1.00 97.50 200 PHE A O 1
ATOM 1561 N N . LEU A 1 201 ? -3.001 -8.662 -1.895 1.00 98.19 201 LEU A N 1
ATOM 1562 C CA . LEU A 1 201 ? -2.107 -7.545 -1.639 1.00 98.19 201 LEU A CA 1
ATOM 1563 C C . LEU A 1 201 ? -0.740 -7.885 -2.227 1.00 98.19 201 LEU A C 1
ATOM 1565 O O . LEU A 1 201 ? -0.037 -8.762 -1.728 1.00 98.19 201 LEU A O 1
ATOM 1569 N N . GLU A 1 202 ? -0.372 -7.202 -3.303 1.00 98.06 202 GLU A N 1
ATOM 1570 C CA . GLU A 1 202 ? 0.895 -7.436 -3.993 1.00 98.06 202 GLU A CA 1
ATOM 1571 C C . GLU A 1 202 ? 1.885 -6.299 -3.729 1.00 98.06 202 GLU A C 1
ATOM 1573 O O . GLU A 1 202 ? 1.551 -5.124 -3.883 1.00 98.06 202 GLU A O 1
ATOM 1578 N N . ILE A 1 203 ? 3.113 -6.649 -3.351 1.00 98.00 203 ILE A N 1
ATOM 1579 C CA . ILE A 1 203 ? 4.170 -5.696 -3.006 1.00 98.00 203 ILE A CA 1
ATOM 1580 C C . ILE A 1 203 ? 5.320 -5.869 -3.993 1.00 98.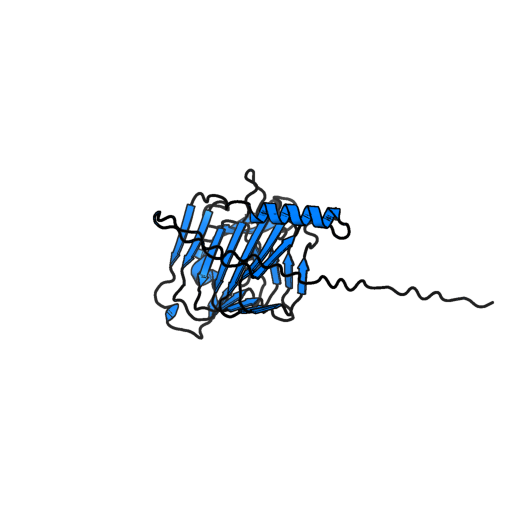00 203 ILE A C 1
ATOM 1582 O O . ILE A 1 203 ? 5.825 -6.974 -4.188 1.00 98.00 203 ILE A O 1
ATOM 1586 N N . ASN A 1 204 ? 5.707 -4.761 -4.615 1.00 96.88 204 ASN A N 1
ATOM 1587 C CA . ASN A 1 204 ? 6.660 -4.642 -5.712 1.00 96.88 204 ASN A CA 1
ATOM 1588 C C . ASN A 1 204 ? 6.298 -5.459 -6.967 1.00 96.88 204 ASN A C 1
ATOM 1590 O O . ASN A 1 204 ? 7.145 -6.070 -7.620 1.00 96.88 204 ASN A O 1
ATOM 1594 N N . ASN A 1 205 ? 5.007 -5.509 -7.303 1.00 96.38 205 ASN A N 1
ATOM 1595 C CA . ASN A 1 205 ? 4.512 -6.300 -8.426 1.00 96.38 205 ASN A CA 1
ATOM 1596 C C . ASN A 1 205 ? 5.024 -5.802 -9.787 1.00 96.38 205 ASN A C 1
ATOM 1598 O O . ASN A 1 205 ? 5.268 -4.618 -10.004 1.00 96.38 205 ASN A O 1
ATOM 1602 N N . ARG A 1 206 ? 5.078 -6.706 -10.771 1.00 95.75 206 ARG A N 1
ATOM 1603 C CA . ARG A 1 206 ? 5.258 -6.306 -12.171 1.00 95.75 206 ARG A CA 1
ATOM 1604 C C . ARG A 1 206 ? 4.052 -5.494 -12.639 1.00 95.75 206 ARG A C 1
ATOM 1606 O O . ARG A 1 206 ? 2.914 -5.961 -12.558 1.00 95.75 206 ARG A O 1
ATOM 1613 N N . VAL A 1 207 ? 4.307 -4.324 -13.216 1.00 96.06 207 VAL A N 1
ATOM 1614 C CA . VAL A 1 207 ? 3.270 -3.528 -13.881 1.00 96.06 207 VAL A CA 1
ATOM 1615 C C . VAL A 1 207 ? 2.994 -4.111 -15.265 1.00 96.06 207 VAL A C 1
ATOM 1617 O O . VAL A 1 207 ? 3.891 -4.189 -16.102 1.00 96.06 207 VAL A O 1
ATOM 1620 N N . GLY A 1 208 ? 1.746 -4.513 -15.514 1.00 93.75 208 GLY A N 1
ATOM 1621 C CA . GLY A 1 208 ? 1.287 -4.978 -16.826 1.00 93.75 208 GLY A CA 1
ATOM 1622 C C . GLY A 1 208 ? 2.102 -6.141 -17.403 1.00 93.75 208 GLY A C 1
ATOM 1623 O O . GLY A 1 208 ? 2.361 -7.145 -16.727 1.00 93.75 208 GLY A O 1
ATOM 1624 N N . SER A 1 209 ? 2.507 -6.005 -18.669 1.00 90.62 209 SER A N 1
ATOM 1625 C CA . SER A 1 209 ? 3.375 -6.979 -19.347 1.00 90.62 209 SER A CA 1
ATOM 1626 C C . SER A 1 209 ? 4.775 -7.048 -18.730 1.00 90.62 209 SER A C 1
ATOM 1628 O O . SER A 1 209 ? 5.435 -8.081 -18.817 1.00 90.62 209 SER A O 1
ATOM 1630 N N . GLY A 1 210 ? 5.223 -5.956 -18.102 1.00 88.62 210 GLY A N 1
ATOM 1631 C CA . GLY A 1 210 ? 6.595 -5.750 -17.655 1.00 88.62 210 GLY A CA 1
ATOM 1632 C C . GLY A 1 210 ? 7.604 -5.628 -18.788 1.00 88.62 210 GLY A C 1
ATOM 1633 O O . GLY A 1 210 ? 8.788 -5.822 -18.529 1.00 88.62 210 GLY A O 1
ATOM 1634 N N . ALA A 1 211 ? 7.184 -5.347 -20.026 1.00 89.69 211 ALA A N 1
ATOM 1635 C CA . ALA A 1 211 ? 8.100 -5.115 -21.145 1.00 89.69 211 ALA A CA 1
ATOM 1636 C C . ALA A 1 211 ? 8.812 -3.756 -21.031 1.00 89.69 211 ALA A C 1
ATOM 1638 O O . ALA A 1 211 ? 10.001 -3.658 -21.331 1.00 89.69 211 ALA A O 1
ATOM 1639 N N . GLY A 1 212 ? 8.113 -2.740 -20.521 1.00 91.81 212 GLY A N 1
ATOM 1640 C CA . GLY A 1 212 ? 8.629 -1.395 -20.297 1.00 91.81 212 GLY A CA 1
ATOM 1641 C C . GLY A 1 212 ? 9.456 -1.270 -19.016 1.00 91.81 212 GLY A C 1
ATOM 1642 O O . GLY A 1 212 ? 10.322 -2.100 -18.713 1.00 91.81 212 GLY A O 1
ATOM 1643 N N . ARG A 1 213 ? 9.193 -0.196 -18.261 1.00 91.69 213 ARG A N 1
ATOM 1644 C CA . ARG A 1 213 ? 9.893 0.119 -17.006 1.00 91.69 213 ARG A CA 1
ATOM 1645 C C . ARG A 1 213 ? 9.739 -1.016 -15.995 1.00 91.69 213 ARG A C 1
ATOM 1647 O O . ARG A 1 213 ? 8.639 -1.540 -15.819 1.00 91.69 213 ARG A O 1
ATOM 1654 N N . LYS A 1 214 ? 10.848 -1.373 -15.348 1.00 93.25 214 LYS A N 1
ATOM 1655 C CA . LYS A 1 214 ? 10.926 -2.434 -14.337 1.00 93.25 214 LYS A CA 1
ATOM 1656 C C . LYS A 1 214 ? 10.629 -1.872 -12.951 1.00 93.25 214 LYS A C 1
ATOM 1658 O O . LYS A 1 214 ? 10.787 -0.672 -12.739 1.00 93.25 214 LYS A O 1
ATOM 1663 N N . ALA A 1 215 ? 10.205 -2.727 -12.029 1.00 93.06 215 ALA A N 1
ATOM 1664 C CA . ALA A 1 215 ? 10.109 -2.364 -10.618 1.00 93.06 215 ALA A CA 1
ATOM 1665 C C . ALA A 1 215 ? 11.506 -2.160 -9.999 1.00 93.06 215 ALA A C 1
ATOM 1667 O O . ALA A 1 215 ? 12.464 -2.793 -10.446 1.00 93.06 215 ALA A O 1
ATOM 1668 N N . SER A 1 216 ? 11.609 -1.253 -9.021 1.00 92.12 216 SER A N 1
ATOM 1669 C CA . SER A 1 216 ? 12.813 -1.036 -8.201 1.00 92.12 216 SER A CA 1
ATOM 1670 C C . SER A 1 216 ? 12.621 -1.769 -6.870 1.00 92.12 216 SER A C 1
ATOM 1672 O O . SER A 1 216 ? 12.487 -2.990 -6.887 1.00 92.12 216 SER A O 1
ATOM 1674 N N . SER A 1 217 ? 12.501 -1.059 -5.746 1.00 92.25 217 SER A N 1
ATOM 1675 C CA . SER A 1 217 ? 12.062 -1.616 -4.464 1.00 92.25 217 SER A CA 1
ATOM 1676 C C . SER A 1 217 ? 10.859 -0.880 -3.873 1.00 92.25 217 SER A C 1
ATOM 1678 O O . SER A 1 217 ? 10.546 0.258 -4.249 1.00 92.25 217 SER A O 1
ATOM 1680 N N . THR A 1 218 ? 10.139 -1.564 -2.984 1.00 95.44 218 THR A N 1
ATOM 1681 C CA . THR A 1 218 ? 8.952 -1.045 -2.294 1.00 95.44 218 THR A CA 1
ATOM 1682 C C . THR A 1 218 ? 8.928 -1.532 -0.854 1.00 95.44 218 THR A C 1
ATOM 1684 O O . THR A 1 218 ? 9.032 -2.733 -0.601 1.00 95.44 218 THR A O 1
ATOM 1687 N N . VAL A 1 219 ? 8.704 -0.609 0.078 1.00 95.38 219 VAL A N 1
ATOM 1688 C CA . VAL A 1 219 ? 8.481 -0.902 1.494 1.00 95.38 219 VAL A CA 1
ATOM 1689 C C . VAL A 1 219 ? 7.027 -0.587 1.827 1.00 95.38 219 VAL A C 1
ATOM 1691 O O . VAL A 1 219 ? 6.578 0.542 1.647 1.00 95.38 219 VAL A O 1
ATOM 1694 N N . LEU A 1 220 ? 6.291 -1.583 2.312 1.00 97.38 220 LEU A N 1
ATOM 1695 C CA . LEU A 1 220 ? 4.948 -1.417 2.859 1.00 97.38 220 LEU A CA 1
ATOM 1696 C C . LEU A 1 220 ? 5.002 -1.607 4.375 1.00 97.38 220 LEU A C 1
ATOM 1698 O O . LEU A 1 220 ? 5.347 -2.691 4.843 1.00 97.38 220 LEU A O 1
ATOM 1702 N N . THR A 1 221 ? 4.608 -0.595 5.140 1.00 96.75 221 THR A N 1
ATOM 1703 C CA . THR A 1 221 ? 4.474 -0.687 6.595 1.00 96.75 221 THR A CA 1
ATOM 1704 C C . THR A 1 221 ? 3.009 -0.677 6.987 1.00 96.75 221 THR A C 1
ATOM 1706 O O . THR A 1 221 ? 2.262 0.258 6.696 1.00 96.75 221 THR A O 1
ATOM 1709 N N . LEU A 1 222 ? 2.595 -1.722 7.695 1.00 97.12 222 LEU A N 1
ATOM 1710 C CA . LEU A 1 222 ? 1.282 -1.827 8.309 1.00 97.12 222 LEU A CA 1
ATOM 1711 C C . LEU A 1 222 ? 1.458 -1.729 9.823 1.00 97.12 222 LEU A C 1
ATOM 1713 O O . LEU A 1 222 ? 1.977 -2.646 10.463 1.00 97.12 222 LEU A O 1
ATOM 1717 N N . GLN A 1 223 ? 1.027 -0.610 10.393 1.00 97.00 223 GLN A N 1
ATOM 1718 C CA . GLN A 1 223 ? 1.029 -0.365 11.826 1.00 97.00 223 GLN A CA 1
ATOM 1719 C C . GLN A 1 223 ? -0.405 -0.366 12.355 1.00 97.00 223 GLN A C 1
ATOM 1721 O O . GLN A 1 223 ? -1.245 0.414 11.905 1.00 97.00 223 GLN A O 1
ATOM 1726 N N . ALA A 1 224 ? -0.684 -1.236 13.324 1.00 95.12 224 ALA A N 1
ATOM 1727 C CA . ALA A 1 224 ? -1.996 -1.338 13.952 1.00 95.12 224 ALA A CA 1
ATOM 1728 C C . ALA A 1 224 ? -1.881 -1.405 15.475 1.00 95.12 224 ALA A C 1
ATOM 1730 O O . ALA A 1 224 ? -1.101 -2.200 16.002 1.00 95.12 224 ALA A O 1
ATOM 1731 N N . SER A 1 225 ? -2.680 -0.614 16.191 1.00 93.75 225 SER A N 1
ATOM 1732 C CA . SER A 1 225 ? -2.669 -0.619 17.660 1.00 93.75 225 SER A CA 1
ATOM 1733 C C . SER A 1 225 ? -3.371 -1.837 18.273 1.00 93.75 225 SER A C 1
ATOM 1735 O O . SER A 1 225 ? -2.929 -2.321 19.314 1.00 93.75 225 SER A O 1
ATOM 1737 N N . GLU A 1 226 ? -4.417 -2.363 17.630 1.00 94.38 226 GLU A N 1
ATOM 1738 C CA . GLU A 1 226 ? -5.174 -3.526 18.117 1.00 94.38 226 GLU A CA 1
ATOM 1739 C C . GLU A 1 226 ? -4.813 -4.829 17.396 1.00 94.38 226 GLU A C 1
ATOM 1741 O O . GLU A 1 226 ? -4.614 -5.853 18.050 1.00 94.38 226 GLU A O 1
ATOM 1746 N N . GLY A 1 227 ? -4.706 -4.818 16.065 1.00 93.62 227 GLY A N 1
ATOM 1747 C CA . GLY A 1 227 ? -4.347 -6.032 15.339 1.00 93.62 227 GLY A CA 1
ATOM 1748 C C . GLY A 1 227 ? -4.268 -5.897 13.825 1.00 93.62 227 GLY A C 1
ATOM 1749 O O . GLY A 1 227 ? -4.927 -5.056 13.205 1.00 93.62 227 GLY A O 1
ATOM 1750 N N . ILE A 1 228 ? -3.477 -6.787 13.227 1.00 97.19 228 ILE A N 1
ATOM 1751 C CA . ILE A 1 228 ? -3.404 -7.016 11.782 1.00 97.19 228 ILE A CA 1
ATOM 1752 C C . ILE A 1 228 ? -3.912 -8.426 11.507 1.00 97.19 228 ILE A C 1
ATOM 1754 O O . ILE A 1 228 ? -3.343 -9.405 11.991 1.00 97.19 228 ILE A O 1
ATOM 1758 N N . THR A 1 229 ? -4.973 -8.556 10.718 1.00 96.69 229 THR A N 1
ATOM 1759 C CA . THR A 1 229 ? -5.543 -9.866 10.380 1.00 96.69 229 THR A CA 1
ATOM 1760 C C . THR A 1 229 ? -5.762 -10.003 8.883 1.00 96.69 229 THR A C 1
ATOM 1762 O O . THR A 1 229 ? -5.915 -9.003 8.183 1.00 96.69 229 THR A O 1
ATOM 1765 N N . SER A 1 230 ? -5.775 -11.237 8.379 1.00 96.25 230 SER A N 1
ATOM 1766 C CA . SER A 1 230 ? -6.188 -11.506 7.002 1.00 96.25 230 SER A CA 1
ATOM 1767 C C . SER A 1 230 ? -7.303 -12.539 6.913 1.00 96.25 230 SER A C 1
ATOM 1769 O O . SER A 1 230 ? -7.410 -13.443 7.746 1.00 96.25 230 SER A O 1
ATOM 1771 N N . GLY A 1 231 ? -8.144 -12.401 5.888 1.00 93.31 231 GLY A N 1
ATOM 1772 C CA . GLY A 1 231 ? -9.142 -13.401 5.528 1.00 93.31 231 GLY A CA 1
ATOM 1773 C C . GLY A 1 231 ? -8.496 -14.677 4.977 1.00 93.31 231 GLY A C 1
ATOM 1774 O O . GLY A 1 231 ? -7.392 -14.654 4.441 1.00 93.31 231 GLY A O 1
ATOM 1775 N N . LYS A 1 232 ? -9.205 -15.811 5.048 1.00 95.25 232 LYS A N 1
ATOM 1776 C CA . LYS A 1 232 ? -8.702 -17.115 4.557 1.00 95.25 232 LYS A CA 1
ATOM 1777 C C . LYS A 1 232 ? -8.362 -17.130 3.061 1.00 95.25 232 LYS A C 1
ATOM 1779 O O . LYS A 1 232 ? -7.509 -17.897 2.638 1.00 95.25 232 LYS A O 1
ATOM 1784 N N . ASN A 1 233 ? -9.038 -16.290 2.280 1.00 93.75 233 ASN A N 1
ATOM 1785 C CA . ASN A 1 233 ? -8.836 -16.173 0.835 1.00 93.75 233 ASN A CA 1
ATOM 1786 C C . ASN A 1 233 ? -7.936 -14.985 0.462 1.00 93.75 233 ASN A C 1
ATOM 1788 O O . ASN A 1 233 ? -7.770 -14.699 -0.720 1.00 93.75 233 ASN A O 1
ATOM 1792 N N . ALA A 1 234 ? -7.407 -14.256 1.449 1.00 95.12 234 ALA A N 1
ATOM 1793 C CA . ALA A 1 234 ? -6.458 -13.190 1.185 1.00 95.12 234 ALA A CA 1
ATOM 1794 C C . ALA A 1 234 ? -5.135 -13.785 0.696 1.00 95.12 234 ALA A C 1
ATOM 1796 O O . ALA A 1 234 ? -4.725 -14.870 1.117 1.00 95.12 234 ALA A O 1
ATOM 1797 N N . GLU A 1 235 ? -4.456 -13.056 -0.179 1.00 96.69 235 GLU A N 1
ATOM 1798 C CA . GLU A 1 235 ? -3.180 -13.486 -0.733 1.00 96.69 235 GLU A CA 1
ATOM 1799 C C . GLU A 1 235 ? -2.191 -12.334 -0.686 1.00 96.69 235 GLU A C 1
ATOM 1801 O O . GLU A 1 235 ? -2.343 -11.342 -1.393 1.00 96.69 235 GLU A O 1
ATOM 1806 N N . ILE A 1 236 ? -1.168 -12.465 0.149 1.00 97.12 236 ILE A N 1
ATOM 1807 C CA . ILE A 1 236 ? -0.106 -11.472 0.265 1.00 97.12 236 ILE A CA 1
ATOM 1808 C C . ILE A 1 236 ? 1.071 -11.981 -0.559 1.00 97.12 236 ILE A C 1
ATOM 1810 O O . ILE A 1 236 ? 1.614 -13.042 -0.263 1.00 97.12 236 ILE A O 1
ATOM 1814 N N . SER A 1 237 ? 1.448 -11.257 -1.608 1.00 95.31 237 SER A N 1
ATOM 1815 C CA . SER A 1 237 ? 2.560 -11.633 -2.488 1.00 95.31 237 SER A CA 1
ATOM 1816 C C . SER A 1 237 ? 3.661 -10.586 -2.442 1.00 95.31 237 SER A C 1
ATOM 1818 O O . SER A 1 237 ? 3.435 -9.429 -2.791 1.00 95.31 237 SER A O 1
ATOM 1820 N N . LEU A 1 238 ? 4.858 -11.011 -2.050 1.00 93.50 238 LEU A N 1
ATOM 1821 C CA . LEU A 1 238 ? 6.073 -10.210 -2.070 1.00 93.50 238 LEU A CA 1
ATOM 1822 C C . LEU A 1 238 ? 6.935 -10.659 -3.253 1.00 93.50 238 LEU A C 1
ATOM 1824 O O . LEU A 1 238 ? 7.344 -11.824 -3.340 1.00 93.50 238 LEU A O 1
ATOM 1828 N N . TYR A 1 239 ? 7.180 -9.731 -4.170 1.00 92.31 239 TYR A N 1
ATOM 1829 C CA . TYR A 1 239 ? 8.067 -9.907 -5.319 1.00 92.31 239 TYR A CA 1
ATOM 1830 C C . TYR A 1 239 ? 9.467 -9.374 -4.994 1.00 92.31 239 TYR A C 1
ATOM 1832 O O . TYR A 1 239 ? 9.625 -8.671 -4.006 1.00 92.31 239 TYR A O 1
ATOM 1840 N N . ASP A 1 240 ? 10.473 -9.691 -5.814 1.00 88.69 240 ASP A N 1
ATOM 1841 C CA . ASP A 1 240 ? 11.847 -9.196 -5.614 1.00 88.69 240 ASP A CA 1
ATOM 1842 C C . ASP A 1 240 ? 11.875 -7.680 -5.362 1.00 88.69 240 ASP A C 1
ATOM 1844 O O . ASP A 1 240 ? 11.146 -6.947 -6.027 1.00 88.69 240 ASP A O 1
ATOM 1848 N N . GLY A 1 241 ? 12.651 -7.225 -4.372 1.00 88.69 241 GLY A N 1
ATOM 1849 C CA . GLY A 1 241 ? 12.679 -5.826 -3.917 1.00 88.69 241 GLY A CA 1
ATOM 1850 C C . GLY A 1 241 ? 11.508 -5.396 -3.017 1.00 88.69 241 GLY A C 1
ATOM 1851 O O . GLY A 1 241 ? 11.363 -4.207 -2.737 1.00 88.69 241 GLY A O 1
ATOM 1852 N N . ALA A 1 242 ? 10.647 -6.316 -2.573 1.00 92.12 242 ALA A N 1
ATOM 1853 C CA . ALA A 1 242 ? 9.587 -6.017 -1.613 1.00 92.12 242 ALA A CA 1
ATOM 1854 C C . ALA A 1 242 ? 10.045 -6.180 -0.159 1.00 92.12 242 ALA A C 1
ATOM 1856 O O . ALA A 1 242 ? 10.660 -7.186 0.208 1.00 92.12 242 ALA A O 1
ATOM 1857 N N . THR A 1 243 ? 9.610 -5.241 0.680 1.00 90.75 243 THR A N 1
ATOM 1858 C CA . THR A 1 243 ? 9.665 -5.337 2.140 1.00 90.75 243 THR A CA 1
ATOM 1859 C C . THR A 1 243 ? 8.278 -5.077 2.728 1.00 90.75 243 THR A C 1
ATOM 1861 O O . THR A 1 243 ? 7.627 -4.092 2.382 1.00 90.75 243 THR A O 1
ATOM 1864 N N . LEU A 1 244 ? 7.816 -5.949 3.626 1.00 93.00 244 LEU A N 1
ATOM 1865 C CA . LEU A 1 244 ? 6.582 -5.797 4.397 1.00 93.00 244 LEU A CA 1
ATOM 1866 C C . LEU A 1 244 ? 6.909 -5.714 5.887 1.00 93.00 244 LEU A C 1
ATOM 1868 O O . LEU A 1 244 ? 7.329 -6.705 6.483 1.00 93.00 244 LEU A O 1
ATOM 1872 N N . ASN A 1 245 ? 6.655 -4.562 6.495 1.00 91.88 245 ASN A N 1
ATOM 1873 C CA . ASN A 1 245 ? 6.798 -4.341 7.928 1.00 91.88 245 ASN A CA 1
ATOM 1874 C C . ASN A 1 245 ? 5.434 -4.444 8.611 1.00 91.88 245 ASN A C 1
ATOM 1876 O O . ASN A 1 245 ? 4.475 -3.786 8.206 1.00 91.88 245 ASN A O 1
ATOM 1880 N N . LEU A 1 246 ? 5.350 -5.249 9.669 1.00 91.75 246 LEU A N 1
ATOM 1881 C CA . LEU A 1 246 ? 4.152 -5.426 10.482 1.00 91.75 246 LEU A CA 1
ATOM 1882 C C . LEU A 1 246 ? 4.457 -4.972 11.914 1.00 91.75 246 LEU A C 1
ATOM 1884 O O . LEU A 1 246 ? 5.288 -5.558 12.610 1.00 91.75 246 LEU A O 1
ATOM 1888 N N . ALA A 1 247 ? 3.779 -3.917 12.354 1.00 91.94 247 ALA A N 1
ATOM 1889 C CA . ALA A 1 247 ? 3.935 -3.340 13.684 1.00 91.94 247 ALA A CA 1
ATOM 1890 C C . ALA A 1 247 ? 2.590 -3.366 14.415 1.00 91.94 247 ALA A C 1
ATOM 1892 O O . ALA A 1 247 ? 1.771 -2.455 14.293 1.00 91.94 247 ALA A O 1
ATOM 1893 N N . SER A 1 248 ? 2.344 -4.443 15.157 1.00 89.81 248 SER A N 1
ATOM 1894 C CA . SER A 1 248 ? 1.144 -4.598 15.976 1.00 89.81 248 SER A CA 1
ATOM 1895 C C . SER A 1 248 ? 1.388 -5.568 17.124 1.00 89.81 248 SER A C 1
ATOM 1897 O O . SER A 1 248 ? 2.280 -6.412 17.053 1.00 89.81 248 SER A O 1
ATOM 1899 N N . SER A 1 249 ? 0.574 -5.463 18.172 1.00 82.75 249 SER A N 1
ATOM 1900 C CA . SER A 1 249 ? 0.558 -6.413 19.287 1.00 82.75 249 SER A CA 1
ATOM 1901 C C . SER A 1 249 ? 0.045 -7.795 18.867 1.00 82.75 249 SER A C 1
ATOM 1903 O O . SER A 1 249 ? 0.390 -8.794 19.497 1.00 82.75 249 SER A O 1
ATOM 1905 N N . SER A 1 250 ? -0.750 -7.873 17.792 1.00 88.06 250 SER A N 1
ATOM 1906 C CA . SER A 1 250 ? -1.278 -9.126 17.260 1.00 88.06 250 SER A CA 1
ATOM 1907 C C . SER A 1 250 ? -1.278 -9.138 15.735 1.00 88.06 250 SER A C 1
ATOM 1909 O O . SER A 1 250 ? -1.833 -8.251 15.087 1.00 88.06 250 SER A O 1
ATOM 1911 N N . VAL A 1 251 ? -0.679 -10.179 15.153 1.00 93.38 251 VAL A N 1
ATOM 1912 C CA . VAL A 1 251 ? -0.683 -10.427 13.708 1.00 93.38 251 VAL A CA 1
ATOM 1913 C C . VAL A 1 251 ? -1.215 -11.833 13.452 1.00 93.38 251 VAL A C 1
ATOM 1915 O O . VAL A 1 251 ? -0.657 -12.813 13.945 1.00 93.38 251 VAL A O 1
ATOM 1918 N N . LYS A 1 252 ? -2.289 -11.947 12.666 1.00 94.06 252 LYS A N 1
ATOM 1919 C CA . LYS A 1 252 ? -2.915 -13.227 12.311 1.00 94.06 252 LYS A CA 1
ATOM 1920 C C . LYS A 1 252 ? -3.247 -13.293 10.823 1.00 94.06 252 LYS A C 1
ATOM 1922 O O . LYS A 1 252 ? -4.330 -12.897 10.393 1.00 94.06 252 LYS A O 1
ATOM 1927 N N . LEU A 1 253 ? -2.313 -13.824 10.041 1.00 93.25 253 LEU A N 1
ATOM 1928 C CA . LEU A 1 253 ? -2.483 -14.014 8.603 1.00 93.25 253 LEU A CA 1
ATOM 1929 C C . LEU A 1 253 ? -3.071 -15.408 8.339 1.00 93.25 253 LEU A C 1
ATOM 1931 O O . LEU A 1 253 ? -2.398 -16.410 8.554 1.00 93.25 253 LEU A O 1
ATOM 1935 N N . MET A 1 254 ? -4.342 -15.476 7.934 1.00 93.00 254 MET A N 1
ATOM 1936 C CA . MET A 1 254 ? -5.064 -16.740 7.704 1.00 93.00 254 MET A CA 1
ATOM 1937 C C . MET A 1 254 ? -5.033 -17.197 6.245 1.00 93.00 254 MET A C 1
ATOM 1939 O O . MET A 1 254 ? -5.335 -18.356 5.965 1.00 93.00 254 MET A O 1
ATOM 1943 N N . GLY A 1 255 ? -4.761 -16.268 5.332 1.00 90.81 255 GLY A N 1
ATOM 1944 C CA . GLY A 1 255 ? -4.605 -16.525 3.906 1.00 90.81 255 GLY A CA 1
ATOM 1945 C C . GLY A 1 255 ? -3.173 -16.889 3.511 1.00 90.81 255 GLY A C 1
ATOM 1946 O O . GLY A 1 255 ? -2.292 -17.042 4.358 1.00 90.81 255 GLY A O 1
ATOM 1947 N N . ASN A 1 256 ? -2.933 -17.005 2.207 1.00 92.50 256 ASN A N 1
ATOM 1948 C CA . ASN A 1 256 ? -1.618 -17.366 1.683 1.00 92.50 256 ASN A CA 1
ATOM 1949 C C . ASN A 1 256 ? -0.648 -16.182 1.749 1.00 92.50 256 ASN A C 1
ATOM 1951 O O . ASN A 1 256 ? -1.002 -15.051 1.412 1.00 92.50 256 ASN A O 1
ATOM 1955 N N . VAL A 1 257 ? 0.600 -16.469 2.117 1.00 92.88 257 VAL A N 1
ATOM 1956 C CA . VAL A 1 257 ? 1.713 -15.518 2.057 1.00 92.88 257 VAL A CA 1
ATOM 1957 C C . VAL A 1 257 ? 2.791 -16.102 1.151 1.00 92.88 257 VAL A C 1
ATOM 1959 O O . VAL A 1 257 ? 3.368 -17.144 1.456 1.00 92.88 257 VAL A O 1
ATOM 1962 N N . TRP A 1 258 ? 3.055 -15.435 0.031 1.00 88.56 258 TRP A N 1
ATOM 1963 C CA . TRP A 1 258 ? 4.066 -15.823 -0.947 1.00 88.56 258 TRP A CA 1
ATOM 1964 C C . TRP A 1 258 ? 5.255 -14.876 -0.865 1.00 88.56 258 TRP A C 1
ATOM 1966 O O . TRP A 1 258 ? 5.115 -13.676 -1.092 1.00 88.56 258 TRP A O 1
ATOM 1976 N N . MET A 1 259 ? 6.433 -15.423 -0.582 1.00 85.69 259 MET A N 1
ATOM 1977 C CA . MET A 1 259 ? 7.687 -14.673 -0.529 1.00 85.69 259 MET A CA 1
ATOM 1978 C C . MET A 1 259 ? 8.573 -15.097 -1.698 1.00 85.69 259 MET A C 1
ATOM 1980 O O . MET A 1 259 ? 8.879 -16.280 -1.832 1.00 85.69 259 MET A O 1
ATOM 1984 N N . GLY A 1 260 ? 8.968 -14.146 -2.547 1.00 79.88 260 GLY A N 1
ATOM 1985 C CA . GLY A 1 260 ? 9.807 -14.426 -3.714 1.00 79.88 260 GLY A CA 1
ATOM 1986 C C . GLY A 1 260 ? 9.020 -15.025 -4.879 1.00 79.88 260 GLY A C 1
ATOM 1987 O O . GLY A 1 260 ? 9.418 -16.034 -5.461 1.00 79.88 260 GLY A O 1
ATOM 1988 N N .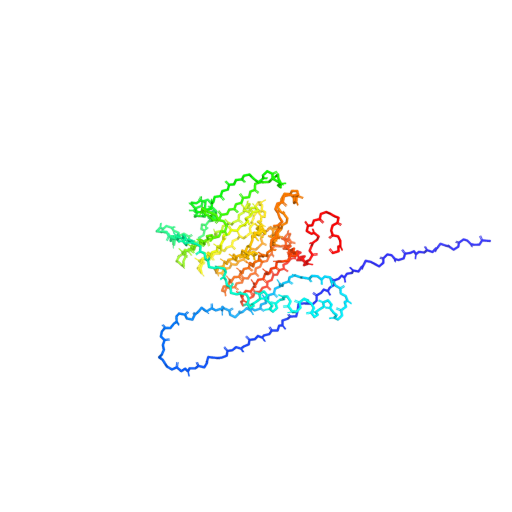 ARG A 1 261 ? 7.872 -14.425 -5.216 1.00 82.38 261 ARG A N 1
ATOM 1989 C CA . ARG A 1 261 ? 7.087 -14.844 -6.384 1.00 82.38 261 ARG A CA 1
ATOM 1990 C C . ARG A 1 261 ? 7.791 -14.448 -7.683 1.00 82.38 261 ARG A C 1
ATOM 1992 O O . ARG A 1 261 ? 8.376 -13.371 -7.771 1.00 82.38 261 ARG A O 1
ATOM 1999 N N . LEU A 1 262 ? 7.681 -15.295 -8.711 1.00 84.19 262 LEU A N 1
ATOM 2000 C CA . LEU A 1 262 ? 8.218 -15.010 -10.043 1.00 84.19 262 LEU A CA 1
ATOM 2001 C C . LEU A 1 262 ? 7.648 -13.685 -10.577 1.00 84.19 262 LEU A C 1
ATOM 2003 O O . LEU A 1 262 ? 6.458 -13.588 -10.886 1.00 84.19 262 LEU A O 1
ATOM 2007 N N . GLN A 1 263 ? 8.506 -12.671 -10.684 1.00 85.75 263 GLN A N 1
ATOM 2008 C CA . GLN A 1 263 ? 8.096 -11.314 -11.040 1.00 85.75 263 GLN A CA 1
ATOM 2009 C C . GLN A 1 263 ? 7.940 -11.138 -12.553 1.00 85.75 263 GLN A C 1
ATOM 2011 O O . GLN A 1 263 ? 6.985 -10.504 -13.002 1.00 85.75 263 GLN A O 1
ATOM 2016 N N . TYR A 1 264 ? 8.808 -11.754 -13.360 1.00 85.94 264 TYR A N 1
ATOM 2017 C CA . TYR A 1 264 ? 8.772 -11.687 -14.824 1.00 85.94 264 TYR A CA 1
ATOM 2018 C C . TYR A 1 264 ? 8.711 -13.081 -15.437 1.00 85.94 264 TYR A C 1
ATOM 2020 O O . TYR A 1 264 ? 9.310 -14.032 -14.940 1.00 85.94 264 TYR A O 1
ATOM 2028 N N . VAL A 1 265 ? 7.973 -13.204 -16.538 1.00 80.38 265 VAL A N 1
ATOM 2029 C CA . VAL A 1 265 ? 7.862 -14.471 -17.266 1.00 80.38 265 VAL A CA 1
ATOM 2030 C C . VAL A 1 265 ? 9.244 -14.864 -17.792 1.00 80.38 265 VAL A C 1
ATOM 2032 O O . VAL A 1 265 ? 9.907 -14.058 -18.438 1.00 80.38 265 VAL A O 1
ATOM 2035 N N . GLY A 1 266 ? 9.678 -16.093 -17.506 1.00 75.94 266 GLY A N 1
ATOM 2036 C CA . GLY A 1 266 ? 10.956 -16.633 -17.981 1.00 75.94 266 GLY A CA 1
ATOM 2037 C C . GLY A 1 266 ? 12.195 -16.219 -17.176 1.00 75.94 266 GLY A C 1
ATOM 2038 O O . GLY A 1 266 ? 13.268 -16.759 -17.431 1.00 75.94 266 GLY A O 1
ATOM 2039 N N . ALA A 1 267 ? 12.070 -15.324 -16.191 1.00 74.69 267 ALA A N 1
ATOM 2040 C CA . ALA A 1 267 ? 13.181 -14.886 -15.342 1.00 74.69 267 ALA A CA 1
ATOM 2041 C C . ALA A 1 267 ? 13.321 -15.783 -14.097 1.00 74.69 267 ALA A C 1
ATOM 2043 O O . ALA A 1 267 ? 12.978 -15.384 -12.989 1.00 74.69 267 ALA A O 1
ATOM 2044 N N . TYR A 1 268 ? 13.760 -17.028 -14.297 1.00 70.25 268 TYR A N 1
ATOM 2045 C CA . TYR A 1 268 ? 13.922 -18.02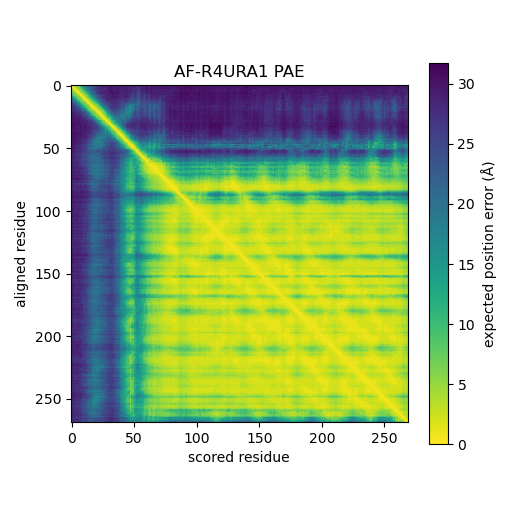4 -13.224 1.00 70.25 268 TYR A CA 1
ATOM 2046 C C . TYR A 1 268 ? 15.246 -17.909 -12.445 1.00 70.25 268 TYR A C 1
ATOM 2048 O O . TYR A 1 268 ? 15.488 -18.731 -11.560 1.00 70.25 268 TYR A O 1
ATOM 2056 N N . LEU A 1 269 ? 16.100 -16.942 -12.797 1.00 55.34 269 LEU A N 1
ATOM 2057 C CA . LEU A 1 269 ? 17.460 -16.762 -12.285 1.00 55.34 269 LEU A CA 1
ATOM 2058 C C . LEU A 1 269 ? 17.621 -15.385 -11.645 1.00 55.34 269 LEU A C 1
ATOM 2060 O O . LEU A 1 269 ? 17.163 -14.407 -12.280 1.00 55.34 269 LEU A O 1
#

Solvent-accessible surface area (backbone atoms only — not comparable to full-atom values): 14658 Å² total; per-residue (Å²): 138,84,83,84,82,79,81,80,79,80,79,76,82,80,82,81,79,79,88,82,78,78,89,81,87,78,80,84,82,87,77,85,89,75,100,64,89,73,80,77,74,69,77,69,64,42,72,51,68,35,57,72,67,89,91,47,75,66,25,55,50,53,29,52,51,50,45,52,49,61,73,66,52,74,79,76,82,54,84,44,79,45,78,45,69,68,61,92,72,43,56,75,42,62,87,44,77,43,51,41,44,80,76,58,43,56,85,47,40,42,71,50,75,41,76,60,21,69,30,67,34,28,27,22,56,94,39,53,58,14,29,37,40,34,47,24,60,69,25,34,15,38,34,31,44,56,52,58,48,38,29,37,14,18,33,36,39,41,37,22,55,57,14,33,37,28,44,17,61,96,33,32,34,26,42,15,17,47,52,52,100,76,64,45,63,20,41,39,38,40,33,21,22,29,37,37,32,51,20,40,39,34,31,19,45,57,50,59,78,43,72,34,74,45,54,34,26,16,39,40,36,46,33,16,73,66,24,37,38,33,35,68,79,10,36,39,37,28,14,55,39,12,31,44,36,40,28,43,84,35,78,47,76,57,27,53,76,42,78,58,46,83,60,51,90,87,58,87,119